Protein AF-0000000074629773 (afdb_homodimer)

Structure (mmCIF, N/CA/C/O backbone):
data_AF-0000000074629773-model_v1
#
loop_
_entity.id
_entity.type
_entity.pdbx_description
1 polymer 'Superoxide dismutase'
#
loop_
_atom_site.group_PDB
_atom_site.id
_atom_site.type_symbol
_atom_site.label_atom_id
_atom_site.label_alt_id
_atom_site.label_comp_id
_atom_site.label_asym_id
_atom_site.label_entity_id
_atom_site.label_seq_id
_atom_site.pdbx_PDB_ins_code
_atom_site.Cartn_x
_atom_site.Cartn_y
_atom_site.Cartn_z
_atom_site.occupancy
_atom_site.B_iso_or_equiv
_atom_site.auth_seq_id
_atom_site.auth_comp_id
_atom_site.auth_asym_id
_atom_site.auth_atom_id
_atom_site.pdbx_PDB_model_num
ATOM 1 N N . MET A 1 1 ? 47.094 24.016 -41.719 1 40.78 1 MET A N 1
ATOM 2 C CA . MET A 1 1 ? 45.781 23.422 -41.781 1 40.78 1 MET A CA 1
ATOM 3 C C . MET A 1 1 ? 45.219 23.266 -40.375 1 40.78 1 MET A C 1
ATOM 5 O O . MET A 1 1 ? 45.75 22.516 -39.531 1 40.78 1 MET A O 1
ATOM 9 N N . LEU A 1 2 ? 44.469 24.25 -39.719 1 43.5 2 LEU A N 1
ATOM 10 C CA . LEU A 1 2 ? 43.812 24.391 -38.406 1 43.5 2 LEU A CA 1
ATOM 11 C C . LEU A 1 2 ? 42.656 23.391 -38.281 1 43.5 2 LEU A C 1
ATOM 13 O O . LEU A 1 2 ? 41.688 23.469 -39 1 43.5 2 LEU A O 1
ATOM 17 N N . LYS A 1 3 ? 42.906 22.109 -37.75 1 41.78 3 LYS A N 1
ATOM 18 C CA . LYS A 1 3 ? 41.844 21.188 -37.438 1 41.78 3 LYS A CA 1
ATOM 19 C C . LYS A 1 3 ? 40.875 21.781 -36.406 1 41.78 3 LYS A C 1
ATOM 21 O O . LYS A 1 3 ? 41.281 22.141 -35.312 1 41.78 3 LYS A O 1
ATOM 26 N N . ILE A 1 4 ? 39.688 22.375 -36.812 1 48.59 4 ILE A N 1
ATOM 27 C CA . ILE A 1 4 ? 38.594 22.766 -35.906 1 48.59 4 ILE A CA 1
ATOM 28 C C . ILE A 1 4 ? 38.062 21.531 -35.188 1 48.59 4 ILE A C 1
ATOM 30 O O . ILE A 1 4 ? 37.594 20.594 -35.812 1 48.59 4 ILE A O 1
ATOM 34 N N . LEU A 1 5 ? 38.469 21.297 -33.938 1 52.28 5 LEU A N 1
ATOM 35 C CA . LEU A 1 5 ? 37.844 20.312 -33.062 1 52.28 5 LEU A CA 1
ATOM 36 C C . LEU A 1 5 ? 36.406 20.703 -32.75 1 52.28 5 LEU A C 1
ATOM 38 O O . LEU A 1 5 ? 36.188 21.734 -32.094 1 52.28 5 LEU A O 1
ATOM 42 N N . ALA A 1 6 ? 35.406 20.25 -33.5 1 52.47 6 ALA A N 1
ATOM 43 C CA . ALA A 1 6 ? 34 20.391 -33.156 1 52.47 6 ALA A CA 1
ATOM 44 C C . ALA A 1 6 ? 33.688 19.641 -31.844 1 52.47 6 ALA A C 1
ATOM 46 O O . ALA A 1 6 ? 33.844 18.422 -31.766 1 52.47 6 ALA A O 1
ATOM 47 N N . PHE A 1 7 ? 33.719 20.344 -30.672 1 52 7 PHE A N 1
ATOM 48 C CA . PHE A 1 7 ? 33.188 19.797 -29.438 1 52 7 PHE A CA 1
ATOM 49 C C . PHE A 1 7 ? 31.672 19.625 -29.531 1 52 7 PHE A C 1
ATOM 51 O O . PHE A 1 7 ? 30.938 20.609 -29.719 1 52 7 PHE A O 1
ATOM 58 N N . LEU A 1 8 ? 31.125 18.5 -29.984 1 52.88 8 LEU A N 1
ATOM 59 C CA . LEU A 1 8 ? 29.703 18.203 -29.859 1 52.88 8 LEU A CA 1
ATOM 60 C C . LEU A 1 8 ? 29.281 18.203 -28.391 1 52.88 8 LEU A C 1
ATOM 62 O O . LEU A 1 8 ? 29.75 17.375 -27.609 1 52.88 8 LEU A O 1
ATOM 66 N N . LEU A 1 9 ? 28.859 19.281 -27.812 1 52.81 9 LEU A N 1
ATOM 67 C CA . LEU A 1 9 ? 28.141 19.297 -26.562 1 52.81 9 LEU A CA 1
ATOM 68 C C . LEU A 1 9 ? 26.906 18.391 -26.625 1 52.81 9 LEU A C 1
ATOM 70 O O . LEU A 1 9 ? 25.938 18.719 -27.328 1 52.81 9 LEU A O 1
ATOM 74 N N . GLY A 1 10 ? 27.078 17.156 -26.578 1 46.88 10 GLY A N 1
ATOM 75 C CA . GLY A 1 10 ? 25.859 16.391 -26.438 1 46.88 10 GLY A CA 1
ATOM 76 C C . GLY A 1 10 ? 24.969 16.875 -25.297 1 46.88 10 GLY A C 1
ATOM 77 O O . GLY A 1 10 ? 25.391 16.906 -24.141 1 46.88 10 GLY A O 1
ATOM 78 N N . ALA A 1 11 ? 23.953 17.703 -25.516 1 51.53 11 ALA A N 1
ATOM 79 C CA . ALA A 1 11 ? 22.891 17.969 -24.547 1 51.53 11 ALA A CA 1
ATOM 80 C C . ALA A 1 11 ? 22.422 16.688 -23.891 1 51.53 11 ALA A C 1
ATOM 82 O O . ALA A 1 11 ? 21.969 15.758 -24.578 1 51.53 11 ALA A O 1
ATOM 83 N N . THR A 1 12 ? 23 16.266 -22.859 1 51.53 12 THR A N 1
ATOM 84 C CA . THR A 1 12 ? 22.375 15.203 -22.078 1 51.53 12 THR A CA 1
ATOM 85 C C . THR A 1 12 ? 20.891 15.508 -21.844 1 51.53 12 THR A C 1
ATOM 87 O O . THR A 1 12 ? 20.562 16.438 -21.125 1 51.53 12 THR A O 1
ATOM 90 N N . PHE A 1 13 ? 20.094 15.398 -22.859 1 52.56 13 PHE A N 1
ATOM 91 C CA . PHE A 1 13 ? 18.656 15.461 -22.594 1 52.56 13 PHE A CA 1
ATOM 92 C C . PHE A 1 13 ? 18.312 14.625 -21.359 1 52.56 13 PHE A C 1
ATOM 94 O O . PHE A 1 13 ? 18.594 13.43 -21.328 1 52.56 13 PHE A O 1
ATOM 101 N N . CYS A 1 14 ? 18.406 15.188 -20.188 1 56.03 14 CYS A N 1
ATOM 102 C CA . CYS A 1 14 ? 17.953 14.508 -18.969 1 56.03 14 CYS A CA 1
ATOM 103 C C . CYS A 1 14 ? 16.516 14.023 -19.125 1 56.03 14 CYS A C 1
ATOM 105 O O . CYS A 1 14 ? 15.578 14.828 -19.156 1 56.03 14 CYS A O 1
ATOM 107 N N . VAL A 1 15 ? 16.203 12.93 -19.875 1 67.5 15 VAL A N 1
ATOM 108 C CA . VAL A 1 15 ? 14.891 12.328 -20.031 1 67.5 15 VAL A CA 1
ATOM 109 C C . VAL A 1 15 ? 14.273 12.062 -18.656 1 67.5 15 VAL A C 1
ATOM 111 O O . VAL A 1 15 ? 14.867 11.359 -17.828 1 67.5 15 VAL A O 1
ATOM 114 N N . CYS A 1 16 ? 13.414 12.953 -18.234 1 82.69 16 CYS A N 1
ATOM 115 C CA . CYS A 1 16 ? 12.672 12.797 -17 1 82.69 16 CYS A CA 1
ATOM 116 C C . CYS A 1 16 ? 11.688 11.641 -17.094 1 82.69 16 CYS A C 1
ATOM 118 O O . CYS A 1 16 ? 11.078 11.422 -18.141 1 82.69 16 CYS A O 1
ATOM 120 N N . GLU A 1 17 ? 11.648 10.703 -16.094 1 88.5 17 GLU A N 1
ATOM 121 C CA . GLU A 1 17 ? 10.695 9.602 -16.031 1 88.5 17 GLU A CA 1
ATOM 122 C C . GLU A 1 17 ? 9.445 9.992 -15.234 1 88.5 17 GLU A C 1
ATOM 124 O O . GLU A 1 17 ? 9.539 10.406 -14.078 1 88.5 17 GLU A O 1
ATOM 129 N N . GLU A 1 18 ? 8.281 9.992 -15.93 1 96.88 18 GLU A N 1
ATOM 130 C CA . GLU A 1 18 ? 7.004 10.266 -15.289 1 96.88 18 GLU A CA 1
ATOM 131 C C . GLU A 1 18 ? 6.543 9.086 -14.438 1 96.88 18 GLU A C 1
ATOM 133 O O . GLU A 1 18 ? 6.777 7.93 -14.797 1 96.88 18 GLU A O 1
ATOM 138 N N . MET A 1 19 ? 5.906 9.438 -13.305 1 98 19 MET A N 1
ATOM 139 C CA . MET A 1 19 ? 5.309 8.391 -12.477 1 98 19 MET A CA 1
ATOM 140 C C . MET A 1 19 ? 3.869 8.742 -12.117 1 98 19 MET A C 1
ATOM 142 O O . MET A 1 19 ? 3.531 9.922 -11.961 1 98 19 MET A O 1
ATOM 146 N N . ARG A 1 20 ? 3.039 7.699 -12.094 1 98.75 20 ARG A N 1
ATOM 147 C CA . ARG A 1 20 ? 1.661 7.781 -11.625 1 98.75 20 ARG A CA 1
ATOM 148 C C . ARG A 1 20 ? 1.388 6.73 -10.555 1 98.75 20 ARG A C 1
ATOM 150 O O . ARG A 1 20 ? 1.948 5.633 -10.594 1 98.75 20 ARG A O 1
ATOM 157 N N . ALA A 1 21 ? 0.573 7.09 -9.57 1 98.88 21 ALA A N 1
ATOM 158 C CA . ALA A 1 21 ? 0.12 6.184 -8.516 1 98.88 21 ALA A CA 1
ATOM 159 C C . ALA A 1 21 ? -1.356 6.402 -8.203 1 98.88 21 ALA A C 1
ATOM 161 O O . ALA A 1 21 ? -1.923 7.441 -8.547 1 98.88 21 ALA A O 1
ATOM 162 N N . THR A 1 22 ? -1.948 5.391 -7.703 1 98.88 22 THR A N 1
ATOM 163 C CA . THR A 1 22 ? -3.34 5.477 -7.277 1 98.88 22 THR A CA 1
ATOM 164 C C . THR A 1 22 ? -3.52 4.863 -5.891 1 98.88 22 THR A C 1
ATOM 166 O O . THR A 1 22 ? -2.668 4.102 -5.43 1 98.88 22 THR A O 1
ATOM 169 N N . CYS A 1 23 ? -4.551 5.184 -5.266 1 98.75 23 CYS A N 1
ATOM 170 C CA . CYS A 1 23 ? -4.973 4.68 -3.965 1 98.75 23 CYS A CA 1
ATOM 171 C C . CYS A 1 23 ? -6.492 4.59 -3.881 1 98.75 23 CYS A C 1
ATOM 173 O O . CYS A 1 23 ? -7.188 5.598 -4.02 1 98.75 23 CYS A O 1
ATOM 175 N N . VAL A 1 24 ? -7.004 3.41 -3.705 1 97.88 24 VAL A N 1
ATOM 176 C CA . VAL A 1 24 ? -8.445 3.211 -3.594 1 97.88 24 VAL A CA 1
ATOM 177 C C . VAL A 1 24 ? -8.852 3.18 -2.123 1 97.88 24 VAL A C 1
ATOM 179 O O . VAL A 1 24 ? -8.492 2.252 -1.393 1 97.88 24 VAL A O 1
ATOM 182 N N . MET A 1 25 ? -9.68 4.078 -1.733 1 96.56 25 MET A N 1
ATOM 183 C CA . MET A 1 25 ? -9.977 4.348 -0.329 1 96.56 25 MET A CA 1
ATOM 184 C C . MET A 1 25 ? -10.992 3.348 0.214 1 96.56 25 MET A C 1
ATOM 186 O O . MET A 1 25 ? -12.031 3.105 -0.41 1 96.56 25 MET A O 1
ATOM 190 N N . ASP A 1 26 ? -10.617 2.797 1.383 1 90 26 ASP A N 1
ATOM 191 C CA . ASP A 1 26 ? -11.539 2.004 2.189 1 90 26 ASP A CA 1
ATOM 192 C C . ASP A 1 26 ? -11.961 2.762 3.447 1 90 26 ASP A C 1
ATOM 194 O O . ASP A 1 26 ? -11.164 3.5 4.031 1 90 26 ASP A O 1
ATOM 198 N N . PRO A 1 27 ? -13.219 2.479 3.844 1 93.06 27 PRO A N 1
ATOM 199 C CA . PRO A 1 27 ? -13.641 3.102 5.098 1 93.06 27 PRO A CA 1
ATOM 200 C C . PRO A 1 27 ? -12.938 2.516 6.316 1 93.06 27 PRO A C 1
ATOM 202 O O . PRO A 1 27 ? -12.586 1.332 6.324 1 93.06 27 PRO A O 1
ATOM 205 N N . SER A 1 28 ? -12.672 3.373 7.215 1 87.12 28 SER A N 1
ATOM 206 C CA . SER A 1 28 ? -12.18 2.889 8.5 1 87.12 28 SER A CA 1
ATOM 207 C C . SER A 1 28 ? -13.305 2.229 9.305 1 87.12 28 SER A C 1
ATOM 209 O O . SER A 1 28 ? -14.477 2.535 9.102 1 87.12 28 SER A O 1
ATOM 211 N N . THR A 1 29 ? -12.883 1.147 9.914 1 66.56 29 THR A N 1
ATOM 212 C CA . THR A 1 29 ? -13.891 0.485 10.742 1 66.56 29 THR A CA 1
ATOM 213 C C . THR A 1 29 ? -14.164 1.29 12.008 1 66.56 29 THR A C 1
ATOM 215 O O . THR A 1 29 ? -15.055 0.945 12.789 1 66.56 29 THR A O 1
ATOM 218 N N . VAL A 1 30 ? -13.211 2.258 12.18 1 52.66 30 VAL A N 1
ATOM 219 C CA . VAL A 1 30 ? -13.422 2.998 13.414 1 52.66 30 VAL A CA 1
ATOM 220 C C . VAL A 1 30 ? -14.57 3.988 13.242 1 52.66 30 VAL A C 1
ATOM 222 O O . VAL A 1 30 ? -14.578 4.77 12.289 1 52.66 30 VAL A O 1
ATOM 225 N N . GLY A 1 31 ? -15.703 3.65 14.023 1 47.12 31 GLY A N 1
ATOM 226 C CA . GLY A 1 31 ? -16.922 4.434 14.148 1 47.12 31 GLY A CA 1
ATOM 227 C C . GLY A 1 31 ? -18.062 3.902 13.297 1 47.12 31 GLY A C 1
ATOM 228 O O . GLY A 1 31 ? -17.828 3.361 12.211 1 47.12 31 GLY A O 1
ATOM 229 N N . ALA A 1 32 ? -19.094 3.557 13.773 1 48.41 32 ALA A N 1
ATOM 230 C CA . ALA A 1 32 ? -20.375 3.156 13.227 1 48.41 32 ALA A CA 1
ATOM 231 C C . ALA A 1 32 ? -20.734 3.986 11.992 1 48.41 32 ALA A C 1
ATOM 233 O O . ALA A 1 32 ? -20.734 5.219 12.047 1 48.41 32 ALA A O 1
ATOM 234 N N . GLY A 1 33 ? -20.547 3.303 10.852 1 57.91 33 GLY A N 1
ATOM 235 C CA . GLY A 1 33 ? -21.219 4.012 9.781 1 57.91 33 GLY A CA 1
ATOM 236 C C . GLY A 1 33 ? -20.266 4.586 8.75 1 57.91 33 GLY A C 1
ATOM 237 O O . GLY A 1 33 ? -20.688 5.332 7.859 1 57.91 33 GLY A O 1
ATOM 238 N N . ALA A 1 34 ? -19 4.289 8.891 1 64 34 ALA A N 1
ATOM 239 C CA . ALA A 1 34 ? -18.156 4.938 7.891 1 64 34 ALA A CA 1
ATOM 240 C C . ALA A 1 34 ? -18.344 4.301 6.52 1 64 34 ALA A C 1
ATOM 242 O O . ALA A 1 34 ? -18.297 3.076 6.383 1 64 34 ALA A O 1
ATOM 243 N N . THR A 1 35 ? -18.641 5.051 5.652 1 88.5 35 THR A N 1
ATOM 244 C CA . THR A 1 35 ? -18.969 4.629 4.297 1 88.5 35 THR A CA 1
ATOM 245 C C . THR A 1 35 ? -18.047 5.289 3.283 1 88.5 35 THR A C 1
ATOM 247 O O . THR A 1 35 ? -18.344 5.324 2.088 1 88.5 35 THR A O 1
ATOM 250 N N . VAL A 1 36 ? -16.906 5.762 3.826 1 95 36 VAL A N 1
ATOM 251 C CA . VAL A 1 36 ? -16.016 6.527 2.961 1 95 36 VAL A CA 1
ATOM 252 C C . VAL A 1 36 ? -15.469 5.625 1.858 1 95 36 VAL A C 1
ATOM 254 O O . VAL A 1 36 ? -15 4.52 2.131 1 95 36 VAL A O 1
ATOM 257 N N . LYS A 1 37 ? -15.539 6.082 0.624 1 95.62 37 LYS A N 1
ATOM 258 C CA . LYS A 1 37 ? -14.977 5.402 -0.539 1 95.62 37 LYS A CA 1
ATOM 259 C C . LYS A 1 37 ? -14.516 6.406 -1.595 1 95.62 37 LYS A C 1
ATOM 261 O O . LYS A 1 37 ? -14.93 7.57 -1.572 1 95.62 37 LYS A O 1
ATOM 266 N N . GLY A 1 38 ? -13.656 5.98 -2.441 1 97.44 38 GLY A N 1
ATOM 267 C CA . GLY A 1 38 ? -13.172 6.852 -3.502 1 97.44 38 GLY A CA 1
ATOM 268 C C . GLY A 1 38 ? -11.75 6.535 -3.93 1 97.44 38 GLY A C 1
ATOM 269 O O . GLY A 1 38 ? -11.234 5.449 -3.648 1 97.44 38 GLY A O 1
ATOM 270 N N . VAL A 1 39 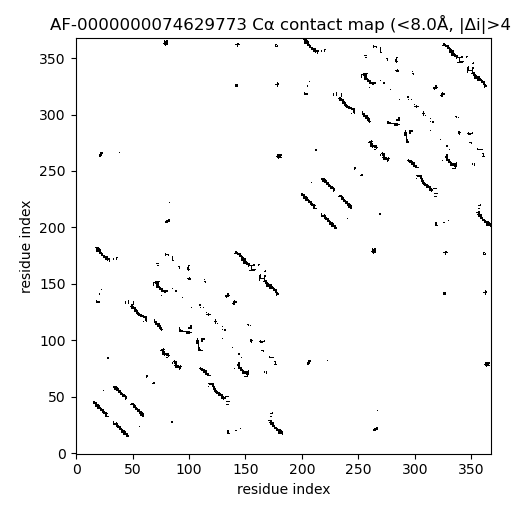? -11.188 7.461 -4.754 1 98.69 39 VAL A N 1
ATOM 271 C CA . VAL A 1 39 ? -9.875 7.23 -5.34 1 98.69 39 VAL A CA 1
ATOM 272 C C . VAL A 1 39 ? -9.008 8.484 -5.18 1 98.69 39 VAL A C 1
ATOM 274 O O . VAL A 1 39 ? -9.492 9.602 -5.359 1 98.69 39 VAL A O 1
ATOM 277 N N . VAL A 1 40 ? -7.805 8.281 -4.777 1 98.94 40 VAL A N 1
ATOM 278 C CA . VAL A 1 40 ? -6.77 9.312 -4.852 1 98.94 40 VAL A CA 1
ATOM 279 C C . VAL A 1 40 ? -5.789 8.969 -5.973 1 98.94 40 VAL A C 1
ATOM 281 O O . VAL A 1 40 ? -5.34 7.828 -6.086 1 98.94 40 VAL A O 1
ATOM 284 N N . THR A 1 41 ? -5.457 9.953 -6.82 1 98.81 41 THR A N 1
ATOM 285 C CA . THR A 1 41 ? -4.465 9.758 -7.871 1 98.81 41 THR A CA 1
ATOM 286 C C . THR A 1 41 ? -3.289 10.711 -7.688 1 98.81 41 THR A C 1
ATOM 288 O O . THR A 1 41 ? -3.473 11.867 -7.293 1 98.81 41 THR A O 1
ATOM 291 N N . PHE A 1 42 ? -2.152 10.242 -7.996 1 98.88 42 PHE A N 1
ATOM 292 C CA . PHE A 1 42 ? -0.902 10.992 -7.926 1 98.88 42 PHE A CA 1
ATOM 293 C C . PHE A 1 42 ? -0.195 10.992 -9.273 1 98.88 42 PHE A C 1
ATOM 295 O O . PHE A 1 42 ? -0.169 9.969 -9.969 1 98.88 42 PHE A O 1
ATOM 302 N N . TYR A 1 43 ? 0.312 12.117 -9.602 1 98.81 43 TYR A N 1
ATOM 303 C CA . TYR A 1 43 ? 1.1 12.242 -10.828 1 98.81 43 TYR A CA 1
ATOM 304 C C . TYR A 1 43 ? 2.303 13.148 -10.609 1 98.81 43 TYR A C 1
ATOM 306 O O . TYR A 1 43 ? 2.172 14.234 -10.039 1 98.81 43 TYR A O 1
ATOM 314 N N . GLN A 1 44 ? 3.418 12.688 -11 1 98.38 44 GLN A N 1
ATOM 315 C CA . GLN A 1 44 ? 4.648 13.469 -10.953 1 98.38 44 GLN A CA 1
ATOM 316 C C . GLN A 1 44 ? 5.449 13.32 -12.242 1 98.38 44 GLN A C 1
ATOM 318 O O . GLN A 1 44 ? 5.875 12.211 -12.594 1 98.38 44 GLN A O 1
ATOM 323 N N . ARG A 1 45 ? 5.637 14.438 -12.914 1 96.75 45 ARG A N 1
ATOM 324 C CA . ARG A 1 45 ? 6.258 14.414 -14.234 1 96.75 45 ARG A CA 1
ATOM 325 C C . ARG A 1 45 ? 7.742 14.062 -14.133 1 96.75 45 ARG A C 1
ATOM 327 O O . ARG A 1 45 ? 8.258 13.281 -14.938 1 96.75 45 ARG A O 1
ATOM 334 N N . CYS A 1 46 ? 8.461 14.758 -13.281 1 96.06 46 CYS A N 1
ATOM 335 C CA . CYS A 1 46 ? 9.875 14.523 -13.008 1 96.06 46 CYS A CA 1
ATOM 336 C C . CYS A 1 46 ? 10.164 14.594 -11.508 1 96.06 46 CYS A C 1
ATOM 338 O O . CYS A 1 46 ? 9.359 15.141 -10.75 1 96.06 46 CYS A O 1
ATOM 340 N N . VAL A 1 47 ? 11.297 14.023 -11.141 1 94.25 47 VAL A N 1
ATOM 341 C CA . VAL A 1 47 ? 11.664 13.922 -9.727 1 94.25 47 VAL A CA 1
ATOM 342 C C . VAL A 1 47 ? 11.641 15.305 -9.086 1 94.25 47 VAL A C 1
ATOM 344 O O . VAL A 1 47 ? 11.305 15.438 -7.902 1 94.25 47 VAL A O 1
ATOM 347 N N . ASP A 1 48 ? 11.898 16.375 -9.812 1 94.69 48 ASP A N 1
ATOM 348 C CA . ASP A 1 48 ? 12.023 17.719 -9.242 1 94.69 48 ASP A CA 1
ATOM 349 C C . ASP A 1 48 ? 10.742 18.516 -9.453 1 94.69 48 ASP A C 1
ATOM 351 O O . ASP A 1 48 ? 10.672 19.688 -9.062 1 94.69 48 ASP A O 1
ATOM 355 N N . ASP A 1 49 ? 9.766 17.906 -10.047 1 97.31 49 ASP A N 1
ATOM 356 C CA . ASP A 1 49 ? 8.5 18.594 -10.258 1 97.31 49 ASP A CA 1
ATOM 357 C C . ASP A 1 49 ? 7.555 18.406 -9.07 1 97.31 49 ASP A C 1
ATOM 359 O O . ASP A 1 49 ? 7.664 17.422 -8.344 1 97.31 49 ASP A O 1
ATOM 363 N N . ASP A 1 50 ? 6.648 19.359 -8.922 1 98 50 ASP A N 1
ATOM 364 C CA . ASP A 1 50 ? 5.59 19.188 -7.938 1 98 50 ASP A CA 1
ATOM 365 C C . ASP A 1 50 ? 4.73 17.969 -8.266 1 98 50 ASP A C 1
ATOM 367 O O . ASP A 1 50 ? 4.477 17.672 -9.438 1 98 50 ASP A O 1
ATOM 371 N N . MET A 1 51 ? 4.312 17.312 -7.281 1 98.31 51 MET A N 1
ATOM 372 C CA . MET A 1 51 ? 3.357 16.234 -7.473 1 98.31 51 MET A CA 1
ATOM 373 C C . MET A 1 51 ? 1.933 16.766 -7.562 1 98.31 51 MET A C 1
ATOM 375 O O . MET A 1 51 ? 1.537 17.625 -6.766 1 98.31 51 MET A O 1
ATOM 379 N N . VAL A 1 52 ? 1.191 16.281 -8.547 1 98.81 52 VAL A N 1
ATOM 380 C CA . VAL A 1 52 ? -0.228 16.594 -8.664 1 98.81 52 VAL A CA 1
ATOM 381 C C . VAL A 1 52 ? -1.058 15.5 -7.996 1 98.81 52 VAL A C 1
ATOM 383 O O . VAL A 1 52 ? -0.881 14.312 -8.281 1 98.81 52 VAL A O 1
ATOM 386 N N . ILE A 1 53 ? -1.938 15.914 -7.059 1 98.94 53 ILE A N 1
ATOM 387 C CA . ILE A 1 53 ? -2.775 14.984 -6.309 1 98.94 53 ILE A CA 1
ATOM 388 C C . ILE A 1 53 ? -4.25 15.297 -6.559 1 98.94 53 ILE A C 1
ATOM 390 O O . ILE A 1 53 ? -4.676 16.438 -6.426 1 98.94 53 ILE A O 1
ATOM 394 N N . THR A 1 54 ? -4.996 14.328 -7.02 1 98.94 54 THR A N 1
ATOM 395 C CA . THR A 1 54 ? -6.445 14.438 -7.176 1 98.94 54 THR A CA 1
ATOM 396 C C . THR A 1 54 ? -7.164 13.508 -6.203 1 98.94 54 THR A C 1
ATOM 398 O O . THR A 1 54 ? -6.883 12.305 -6.156 1 98.94 54 THR A O 1
ATOM 401 N N . VAL A 1 55 ? -8.078 14.102 -5.426 1 98.94 55 VAL A N 1
ATOM 402 C CA . VAL A 1 55 ? -8.836 13.352 -4.434 1 98.94 55 VAL A CA 1
ATOM 403 C C . VAL A 1 55 ? -10.32 13.375 -4.793 1 98.94 55 VAL A C 1
ATOM 405 O O . VAL A 1 55 ? -10.922 14.445 -4.898 1 98.94 55 VAL A O 1
ATOM 408 N N . LYS A 1 56 ? -10.859 12.234 -5.059 1 98.75 56 LYS A N 1
ATOM 409 C CA . LYS A 1 56 ? -12.297 12.039 -5.242 1 98.75 56 LYS A CA 1
ATOM 410 C C . LYS A 1 56 ? -12.836 11.008 -4.254 1 98.75 56 LYS A C 1
ATOM 412 O O . LYS A 1 56 ? -12.633 9.805 -4.422 1 98.75 56 LYS A O 1
ATOM 417 N N . VAL A 1 57 ? -13.562 11.469 -3.23 1 97.56 57 VAL A N 1
ATOM 418 C CA . VAL A 1 57 ? -14.086 10.578 -2.199 1 97.56 57 VAL A CA 1
ATOM 419 C C . VAL A 1 57 ? -15.539 10.961 -1.882 1 97.56 57 VAL A C 1
ATOM 421 O O . VAL A 1 57 ? -15.961 12.086 -2.129 1 97.56 57 VAL A O 1
ATOM 424 N N . GLU A 1 58 ? -16.312 10.031 -1.484 1 96.94 58 GLU A N 1
ATOM 425 C CA . GLU A 1 58 ? -17.688 10.195 -1.009 1 96.94 58 GLU A CA 1
ATOM 426 C C . GLU A 1 58 ? -17.922 9.383 0.258 1 96.94 58 GLU A C 1
ATOM 428 O O . GLU A 1 58 ? -17.031 8.68 0.733 1 96.94 58 GLU A O 1
ATOM 433 N N . GLY A 1 59 ? -19.109 9.625 0.903 1 95.5 59 GLY A N 1
ATOM 434 C CA . GLY A 1 59 ? -19.516 8.812 2.037 1 95.5 59 GLY A CA 1
ATOM 435 C C . GLY A 1 59 ? -19.188 9.445 3.375 1 95.5 59 GLY A C 1
ATOM 436 O O . GLY A 1 59 ? -19.422 8.844 4.426 1 95.5 59 GLY A O 1
ATOM 437 N N . LEU A 1 60 ? -18.688 10.633 3.371 1 95.19 60 LEU A N 1
ATOM 438 C CA . LEU A 1 60 ? -18.562 11.383 4.621 1 95.19 60 LEU A CA 1
ATOM 439 C C . LEU A 1 60 ? -19.938 11.805 5.129 1 95.19 60 LEU A C 1
ATOM 441 O O . LEU A 1 60 ? -20.891 11.922 4.348 1 95.19 60 LEU A O 1
ATOM 445 N N . GLU A 1 61 ? -19.969 12.023 6.418 1 93.38 61 GLU A N 1
ATOM 446 C CA . GLU A 1 61 ? -21.203 12.57 6.961 1 93.38 61 GLU A CA 1
ATOM 447 C C . GLU A 1 61 ? -21.562 13.898 6.305 1 93.38 61 GLU A C 1
ATOM 449 O O . GLU A 1 61 ? -20.688 14.727 6.055 1 93.38 61 GLU A O 1
ATOM 454 N N . PRO A 1 62 ? -22.891 14.008 6.062 1 95.19 62 PRO A N 1
ATOM 455 C CA . PRO A 1 62 ? -23.281 15.305 5.504 1 95.19 62 PRO A CA 1
ATOM 456 C C . PRO A 1 62 ? -22.812 16.484 6.359 1 95.19 62 PRO A C 1
ATOM 458 O O . PRO A 1 62 ? -22.688 16.344 7.582 1 95.19 62 PRO A O 1
ATOM 461 N N . LEU A 1 63 ? -22.656 17.594 5.641 1 96.75 63 LEU A N 1
ATOM 462 C CA . LEU A 1 63 ? -22.172 18.797 6.332 1 96.75 63 LEU A CA 1
ATOM 463 C C . LEU A 1 63 ? -23.156 19.203 7.426 1 96.75 63 LEU A C 1
ATOM 465 O O . LEU A 1 63 ? -24.359 19.312 7.18 1 96.75 63 LEU A O 1
ATOM 469 N N . ALA A 1 64 ? -22.594 19.375 8.547 1 96.88 64 ALA A N 1
ATOM 470 C CA . ALA A 1 64 ? -23.406 19.844 9.664 1 96.88 64 ALA A CA 1
ATOM 471 C C . ALA A 1 64 ? -23.844 21.297 9.469 1 96.88 64 ALA A C 1
ATOM 473 O O . ALA A 1 64 ? -23.172 22.062 8.773 1 96.88 64 ALA A O 1
ATOM 474 N N . ALA A 1 65 ? -24.906 21.625 10.227 1 97.12 65 ALA A N 1
ATOM 475 C CA . ALA A 1 65 ? -25.469 22.969 10.094 1 97.12 65 ALA A CA 1
ATOM 476 C C . ALA A 1 65 ? -24.469 24.031 10.5 1 97.12 65 ALA A C 1
ATOM 478 O O . ALA A 1 65 ? -24.422 25.125 9.906 1 97.12 65 ALA A O 1
ATOM 479 N N . ASP A 1 66 ? -23.641 23.75 11.438 1 97 66 ASP A N 1
ATOM 480 C CA . ASP A 1 66 ? -22.672 24.734 11.938 1 97 66 ASP A CA 1
ATOM 481 C C . ASP A 1 66 ? -21.359 24.641 11.18 1 97 66 ASP A C 1
ATOM 483 O O . ASP A 1 66 ? -20.422 25.391 11.469 1 97 66 ASP A O 1
ATOM 487 N N . GLY A 1 67 ? -21.219 23.75 10.273 1 96.5 67 GLY A N 1
ATOM 488 C CA . GLY A 1 67 ? -20.047 23.578 9.438 1 96.5 67 GLY A CA 1
ATOM 489 C C . GLY A 1 67 ? -18.875 22.969 10.18 1 96.5 67 GLY A C 1
ATOM 490 O O . GLY A 1 67 ? -17.734 23 9.688 1 96.5 67 GLY A O 1
ATOM 491 N N . SER A 1 68 ? -19.141 22.359 11.352 1 96.12 68 SER A N 1
ATOM 492 C CA . SER A 1 68 ? -18.078 21.922 12.227 1 96.12 68 SER A CA 1
ATOM 493 C C . SER A 1 68 ? -17.312 20.734 11.625 1 96.12 68 SER A C 1
ATOM 495 O O . SER A 1 68 ? -16.172 20.469 12 1 96.12 68 SER A O 1
ATOM 497 N N . ASN A 1 69 ? -17.953 20.031 10.688 1 96.56 69 ASN A N 1
ATOM 498 C CA . ASN A 1 69 ? -17.297 18.859 10.094 1 96.56 69 ASN A CA 1
ATOM 499 C C . ASN A 1 69 ? -16.922 19.109 8.641 1 96.56 69 ASN A C 1
ATOM 501 O O . ASN A 1 69 ? -16.859 18.172 7.844 1 96.56 69 ASN A O 1
ATOM 505 N N . LYS A 1 70 ? -16.656 20.312 8.219 1 98.25 70 LYS A N 1
ATOM 506 C CA . LYS A 1 70 ? -16.391 20.672 6.828 1 98.25 70 LYS A CA 1
ATOM 507 C C . LYS A 1 70 ? -14.992 20.25 6.402 1 98.25 70 LYS A C 1
ATOM 509 O O . LYS A 1 70 ? -14.789 19.844 5.258 1 98.25 70 LYS A O 1
ATOM 514 N N . LYS A 1 71 ? -14.047 20.422 7.281 1 98.81 71 LYS A N 1
ATOM 515 C CA . LYS A 1 71 ? -12.648 20.203 6.934 1 98.81 71 LYS A CA 1
ATOM 516 C C . LYS A 1 71 ? -12.125 18.891 7.5 1 98.81 71 LYS A C 1
ATOM 518 O O . LYS A 1 71 ? -12.492 18.5 8.609 1 98.81 71 LYS A O 1
ATOM 523 N N . HIS A 1 72 ? -11.312 18.25 6.734 1 98.38 72 HIS A N 1
ATOM 524 C CA . HIS A 1 72 ? -10.711 16.969 7.117 1 98.38 72 HIS A CA 1
ATOM 525 C C . HIS A 1 72 ? -9.203 16.984 6.898 1 98.38 72 HIS A C 1
ATOM 527 O O . HIS A 1 72 ? -8.734 17.281 5.801 1 98.38 72 HIS A O 1
ATOM 533 N N . GLY A 1 73 ? -8.438 16.703 7.945 1 98.81 73 GLY A N 1
ATOM 534 C CA . GLY A 1 73 ? -7.008 16.5 7.754 1 98.81 73 GLY A CA 1
ATOM 535 C C . GLY A 1 73 ? -6.688 15.383 6.777 1 98.81 73 GLY A C 1
ATOM 536 O O . GLY A 1 73 ? -7.355 14.352 6.77 1 98.81 73 GLY A O 1
ATOM 537 N N . PHE A 1 74 ? -5.691 15.602 5.973 1 98.94 74 PHE A N 1
ATOM 538 C CA . PHE A 1 74 ? -5.281 14.672 4.93 1 98.94 74 PHE A CA 1
ATOM 539 C C . PHE A 1 74 ? -3.766 14.508 4.922 1 98.94 74 PHE A C 1
ATOM 541 O O . PHE A 1 74 ? -3.029 15.469 4.715 1 98.94 74 PHE A O 1
ATOM 548 N N . HIS A 1 75 ? -3.279 13.18 5.18 1 98.94 75 HIS A N 1
ATOM 549 C CA . HIS A 1 75 ? -1.851 12.977 5.395 1 98.94 75 HIS A CA 1
ATOM 550 C C . HIS A 1 75 ? -1.382 11.664 4.77 1 98.94 75 HIS A C 1
ATOM 552 O O . HIS A 1 75 ? -2.18 10.75 4.574 1 98.94 75 HIS A O 1
ATOM 558 N N . ILE A 1 76 ? -0.041 11.656 4.445 1 98.94 76 ILE A N 1
ATOM 559 C CA . ILE A 1 76 ? 0.635 10.383 4.195 1 98.94 76 ILE A CA 1
ATOM 560 C C . ILE A 1 76 ? 1.141 9.805 5.516 1 98.94 76 ILE A C 1
ATOM 562 O O . ILE A 1 76 ? 1.776 10.508 6.309 1 98.94 76 ILE A O 1
ATOM 566 N N . HIS A 1 77 ? 0.773 8.562 5.781 1 98.88 77 HIS A N 1
ATOM 567 C CA . HIS A 1 77 ? 1.266 7.828 6.941 1 98.88 77 HIS A CA 1
ATOM 568 C C . HIS A 1 77 ? 2.412 6.898 6.559 1 98.88 77 HIS A C 1
ATOM 570 O O . HIS A 1 77 ? 2.547 6.52 5.395 1 98.88 77 HIS A O 1
ATOM 576 N N . GLU A 1 78 ? 3.189 6.531 7.547 1 98.62 78 GLU A N 1
ATOM 577 C CA . GLU A 1 78 ? 4.484 5.898 7.309 1 98.62 78 GLU A CA 1
ATOM 578 C C . GLU A 1 78 ? 4.316 4.473 6.793 1 98.62 78 GLU A C 1
ATOM 580 O O . GLU A 1 78 ? 5.18 3.959 6.078 1 98.62 78 GLU A O 1
ATOM 585 N N . LEU A 1 79 ? 3.242 3.809 7.113 1 98.81 79 LEU A N 1
ATOM 586 C CA . LEU A 1 79 ? 3.045 2.418 6.719 1 98.81 79 LEU A CA 1
ATOM 587 C C . 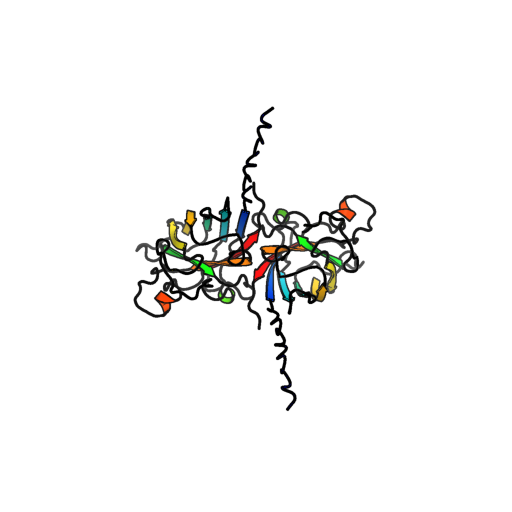LEU A 1 79 ? 1.847 2.283 5.785 1 98.81 79 LEU A C 1
ATOM 589 O O . LEU A 1 79 ? 0.904 3.074 5.859 1 98.81 79 LEU A O 1
ATOM 593 N N . GLY A 1 80 ? 1.972 1.391 4.82 1 98.75 80 GLY A N 1
ATOM 594 C CA . GLY A 1 80 ? 0.837 0.939 4.031 1 98.75 80 GLY A CA 1
ATOM 595 C C . GLY A 1 80 ? 0.227 -0.351 4.547 1 98.75 80 GLY A C 1
ATOM 596 O O . GLY A 1 80 ? -0.138 -1.229 3.762 1 98.75 80 GLY A O 1
ATOM 597 N N . ASP A 1 81 ? 0.273 -0.576 5.871 1 98.38 81 ASP A N 1
ATOM 598 C CA . ASP A 1 81 ? -0.358 -1.701 6.555 1 98.38 81 ASP A CA 1
ATOM 599 C C . ASP A 1 81 ? -1.796 -1.37 6.945 1 98.38 81 ASP A C 1
ATOM 601 O O . ASP A 1 81 ? -2.035 -0.446 7.723 1 98.38 81 ASP A O 1
ATOM 605 N N . ILE A 1 82 ? -2.74 -2.141 6.406 1 97 82 ILE A N 1
ATOM 606 C CA . ILE A 1 82 ? -4.133 -1.912 6.777 1 97 82 ILE A CA 1
ATOM 607 C C . ILE A 1 82 ? -4.758 -3.215 7.273 1 97 82 ILE A C 1
ATOM 609 O O . ILE A 1 82 ? -5.953 -3.447 7.082 1 97 82 ILE A O 1
ATOM 613 N N . THR A 1 83 ? -3.975 -4.098 7.809 1 96.44 83 THR A N 1
ATOM 614 C CA . THR A 1 83 ? -4.41 -5.426 8.227 1 96.44 83 THR A CA 1
ATOM 615 C C . THR A 1 83 ? -5.48 -5.324 9.312 1 96.44 83 THR A C 1
ATOM 617 O O . THR A 1 83 ? -6.371 -6.172 9.398 1 96.44 83 THR A O 1
ATOM 620 N N . THR A 1 84 ? -5.395 -4.383 10.156 1 94.25 84 THR A N 1
ATOM 621 C CA . THR A 1 84 ? -6.406 -4.172 11.188 1 94.25 84 THR A CA 1
ATOM 622 C C . THR A 1 84 ? -7.125 -2.842 10.984 1 94.25 84 THR A C 1
ATOM 624 O O . THR A 1 84 ? -7.617 -2.242 11.938 1 94.25 84 THR A O 1
ATOM 627 N N . GLY A 1 85 ? -7.113 -2.396 9.742 1 94 85 GLY A N 1
ATOM 628 C CA . GLY A 1 85 ? -7.758 -1.134 9.414 1 94 85 GLY A CA 1
ATOM 629 C C . GLY A 1 85 ? -6.797 0.04 9.406 1 94 85 GLY A C 1
ATOM 630 O O . GLY A 1 85 ? -5.578 -0.147 9.367 1 94 85 GLY A O 1
ATOM 631 N N . CYS A 1 86 ? -7.34 1.213 9.414 1 96.31 86 CYS A N 1
ATOM 632 C CA . CYS A 1 86 ? -6.543 2.422 9.227 1 96.31 86 CYS A CA 1
ATOM 633 C C . CYS A 1 86 ? -5.652 2.682 10.43 1 96.31 86 CYS A C 1
ATOM 635 O O . CYS A 1 86 ? -4.691 3.453 10.344 1 96.31 86 CYS A O 1
ATOM 637 N N . GLY A 1 87 ? -6.008 2.07 11.484 1 94.94 87 GLY A N 1
ATOM 638 C CA . GLY A 1 87 ? -5.164 2.211 12.664 1 94.94 87 GLY A CA 1
ATOM 639 C C . GLY A 1 87 ? -3.781 1.616 12.477 1 94.94 87 GLY A C 1
ATOM 640 O O . GLY A 1 87 ? -2.834 2.008 13.164 1 94.94 87 GLY A O 1
ATOM 641 N N . ALA A 1 88 ? -3.629 0.757 11.578 1 96.5 88 ALA A N 1
ATOM 642 C CA . ALA A 1 88 ? -2.373 0.038 11.383 1 96.5 88 ALA A CA 1
ATOM 643 C C . ALA A 1 88 ? -1.432 0.817 10.469 1 96.5 88 ALA A C 1
ATOM 645 O O . ALA A 1 88 ? -0.309 0.379 10.203 1 96.5 88 ALA A O 1
ATOM 646 N N . THR A 1 89 ? -1.768 1.967 10.023 1 98.19 89 THR A N 1
ATOM 647 C CA . THR A 1 89 ? -0.965 2.723 9.07 1 98.19 89 THR A CA 1
ATOM 648 C C . THR A 1 89 ? 0.162 3.467 9.781 1 98.19 89 THR A C 1
ATOM 650 O O . THR A 1 89 ? 0.963 4.148 9.133 1 98.19 89 THR A O 1
ATOM 653 N N . GLY A 1 90 ? 0.267 3.426 11.148 1 98.12 90 GLY A N 1
ATOM 654 C CA . GLY A 1 90 ? 1.291 4.148 11.891 1 98.12 90 GLY A CA 1
ATOM 655 C C . GLY A 1 90 ? 1.082 5.648 11.891 1 98.12 90 GLY A C 1
ATOM 656 O O . GLY A 1 90 ? -0.024 6.125 11.625 1 98.12 90 GLY A O 1
ATOM 657 N N . GLY A 1 91 ? 2.111 6.41 12.312 1 98.38 91 GLY A N 1
ATOM 658 C CA . GLY A 1 91 ? 2.049 7.863 12.328 1 98.38 91 GLY A CA 1
ATOM 659 C C . GLY A 1 91 ? 2.32 8.484 10.977 1 98.38 91 GLY A C 1
ATOM 660 O O . GLY A 1 91 ? 2.41 7.777 9.969 1 98.38 91 GLY A O 1
ATOM 661 N N . HIS A 1 92 ? 2.387 9.836 10.93 1 98.94 92 HIS A N 1
ATOM 662 C CA . HIS A 1 92 ? 2.727 10.547 9.695 1 98.94 92 HIS A CA 1
ATOM 663 C C . HIS A 1 92 ? 4.07 10.078 9.148 1 98.94 92 HIS A C 1
ATOM 665 O O . HIS A 1 92 ? 4.969 9.727 9.922 1 98.94 92 HIS A O 1
ATOM 671 N N . TYR A 1 93 ? 4.156 10.094 7.871 1 98.88 93 TYR A N 1
ATOM 672 C CA . TYR A 1 93 ? 5.449 9.867 7.242 1 98.88 93 TYR A CA 1
ATOM 673 C C . TYR A 1 93 ? 6.398 11.031 7.508 1 98.88 93 TYR A C 1
ATOM 675 O O . TYR A 1 93 ? 6.254 12.102 6.91 1 98.88 93 TYR A O 1
ATOM 683 N N . ASN A 1 94 ? 7.441 10.75 8.352 1 98.62 94 ASN A N 1
ATOM 684 C CA . ASN A 1 94 ? 8.344 11.789 8.844 1 98.62 94 ASN A CA 1
ATOM 685 C C . ASN A 1 94 ? 9.789 11.312 8.867 1 98.62 94 ASN A C 1
ATOM 687 O O . ASN A 1 94 ? 10.414 11.25 9.93 1 98.62 94 ASN A O 1
ATOM 691 N N . PRO A 1 95 ? 10.32 11.133 7.684 1 97.62 95 PRO A N 1
ATOM 692 C CA . PRO A 1 95 ? 11.695 10.617 7.637 1 97.62 95 PRO A CA 1
ATOM 693 C C . PRO A 1 95 ? 12.719 11.617 8.164 1 97.62 95 PRO A C 1
ATOM 695 O O . PRO A 1 95 ? 13.836 11.234 8.523 1 97.62 95 PRO A O 1
ATOM 698 N N . MET A 1 96 ? 12.375 12.859 8.211 1 96.94 96 MET A N 1
ATOM 699 C CA . MET A 1 96 ? 13.336 13.875 8.633 1 96.94 96 MET A CA 1
ATOM 700 C C . MET A 1 96 ? 13.18 14.18 10.117 1 96.94 96 MET A C 1
ATOM 702 O O . MET A 1 96 ? 13.961 14.953 10.68 1 96.94 96 MET A O 1
ATOM 706 N N . GLY A 1 97 ? 12.188 13.633 10.766 1 97.81 97 GLY A N 1
ATOM 707 C CA . GLY A 1 97 ? 12.016 13.805 12.203 1 97.81 97 GLY A CA 1
ATOM 708 C C . GLY A 1 97 ? 11.727 15.242 12.602 1 97.81 97 GLY A C 1
ATOM 709 O O . GLY A 1 97 ? 12.305 15.75 13.57 1 97.81 97 GLY A O 1
ATOM 710 N N . VAL A 1 98 ? 10.883 15.906 11.891 1 98.56 98 VAL A N 1
ATOM 711 C CA . VAL A 1 98 ? 10.547 17.312 12.156 1 98.56 98 VAL A CA 1
ATOM 712 C C . VAL A 1 98 ? 9.117 17.406 12.68 1 98.56 98 VAL A C 1
ATOM 714 O O . VAL A 1 98 ? 8.414 16.391 12.781 1 98.56 98 VAL A O 1
ATOM 717 N N . ASN A 1 99 ? 8.711 18.594 13.016 1 98.62 99 ASN A N 1
ATOM 718 C CA . ASN A 1 99 ? 7.34 18.828 13.453 1 98.62 99 ASN A CA 1
ATOM 719 C C . ASN A 1 99 ? 6.375 18.859 12.273 1 98.62 99 ASN A C 1
ATOM 721 O O . ASN A 1 99 ? 6.758 19.234 11.164 1 98.62 99 ASN A O 1
ATOM 725 N N . HIS A 1 100 ? 5.148 18.422 12.602 1 98.75 100 HIS A N 1
ATOM 726 C CA . HIS A 1 100 ? 4.051 18.594 11.664 1 98.75 100 HIS A CA 1
ATOM 727 C C . HIS A 1 100 ? 3.861 20.062 11.297 1 98.75 100 HIS A C 1
ATOM 729 O O . HIS A 1 100 ? 4.102 20.938 12.125 1 98.75 100 HIS A O 1
ATOM 735 N N . GLY A 1 101 ? 3.428 20.375 9.984 1 98.75 101 GLY A N 1
ATOM 736 C CA . GLY A 1 101 ? 3.229 21.734 9.555 1 98.75 101 GLY A CA 1
ATOM 737 C C . GLY A 1 101 ? 2.15 21.875 8.492 1 98.75 101 GLY A C 1
ATOM 738 O O . GLY A 1 101 ? 1.501 20.906 8.125 1 98.75 101 GLY A 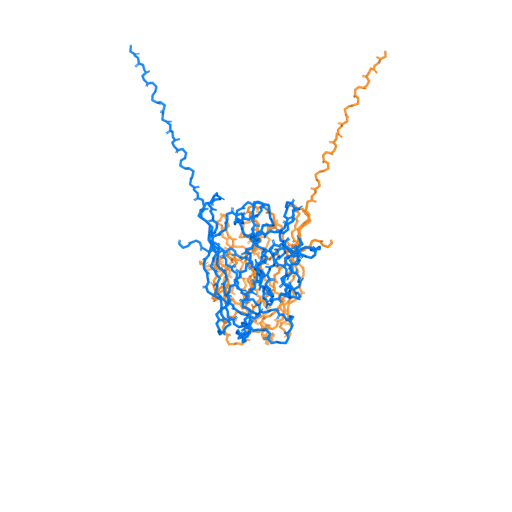O 1
ATOM 739 N N . ALA A 1 102 ? 1.97 23.078 8.078 1 98.62 102 ALA A N 1
ATOM 740 C CA . ALA A 1 102 ? 1.028 23.391 7.012 1 98.62 102 ALA A CA 1
ATOM 741 C C . ALA A 1 102 ? 1.637 23.125 5.641 1 98.62 102 ALA A C 1
ATOM 743 O O . ALA A 1 102 ? 2.859 23.016 5.504 1 98.62 102 ALA A O 1
ATOM 744 N N . PRO A 1 103 ? 0.691 22.984 4.605 1 98.31 103 PRO A N 1
ATOM 745 C CA . PRO A 1 103 ? 1.185 22.719 3.252 1 98.31 103 PRO A CA 1
ATOM 746 C C . PRO A 1 103 ? 2.217 23.75 2.787 1 98.31 103 PRO A C 1
ATOM 748 O O . PRO A 1 103 ? 3.113 23.406 2.006 1 98.31 103 PRO A O 1
ATOM 751 N N . GLU A 1 104 ? 2.156 24.953 3.285 1 97.5 104 GLU A N 1
ATOM 752 C CA . GLU A 1 104 ? 3.027 26.016 2.793 1 97.5 104 GLU A CA 1
ATOM 753 C C . GLU A 1 104 ? 4.281 26.141 3.65 1 97.5 104 GLU A C 1
ATOM 755 O O . GLU A 1 104 ? 5.191 26.906 3.316 1 97.5 104 GLU A O 1
ATOM 760 N N . ASP A 1 105 ? 4.309 25.406 4.695 1 98.06 105 ASP A N 1
ATOM 761 C CA . ASP A 1 105 ? 5.457 25.516 5.59 1 98.06 105 ASP A CA 1
ATOM 762 C C . ASP A 1 105 ? 6.684 24.828 4.984 1 98.06 105 ASP A C 1
ATOM 764 O O . ASP A 1 105 ? 6.57 23.781 4.359 1 98.06 105 ASP A O 1
ATOM 768 N N . ALA A 1 106 ? 7.816 25.406 5.262 1 96.12 106 ALA A N 1
ATOM 769 C CA . ALA A 1 106 ? 9.07 24.859 4.762 1 96.12 106 ALA A CA 1
ATOM 770 C C . ALA A 1 106 ? 9.453 23.594 5.539 1 96.12 106 ALA A C 1
ATOM 772 O O . ALA A 1 106 ? 10.086 22.688 4.988 1 96.12 106 ALA A O 1
ATOM 773 N N . ILE A 1 107 ? 9.25 23.656 6.773 1 97 107 ILE A N 1
ATOM 774 C CA . ILE A 1 107 ? 9.508 22.516 7.641 1 97 107 ILE A CA 1
ATOM 775 C C . ILE A 1 107 ? 8.203 21.812 7.969 1 97 107 ILE A C 1
ATOM 777 O O . ILE A 1 107 ? 7.328 22.375 8.633 1 97 107 ILE A O 1
ATOM 781 N N . ARG A 1 108 ? 8.078 20.562 7.586 1 98.38 108 ARG A N 1
ATOM 782 C CA . ARG A 1 108 ? 6.879 19.75 7.781 1 98.38 108 ARG A CA 1
ATOM 783 C C . ARG A 1 108 ? 7.145 18.297 7.422 1 98.38 108 ARG A C 1
ATOM 785 O O . ARG A 1 108 ? 8.18 17.969 6.836 1 98.38 108 ARG A O 1
ATOM 792 N N . HIS A 1 109 ? 6.223 17.312 7.852 1 98.56 109 HIS A N 1
ATOM 793 C CA . HIS A 1 109 ? 6.297 15.93 7.391 1 98.56 109 HIS A CA 1
ATOM 794 C C . HIS A 1 109 ? 6.105 15.844 5.879 1 98.56 109 HIS A C 1
ATOM 796 O O . HIS A 1 109 ? 5.488 16.734 5.277 1 98.56 109 HIS A O 1
ATOM 802 N N . VAL A 1 110 ? 6.582 14.695 5.344 1 97.56 110 VAL A N 1
ATOM 803 C CA . VAL A 1 110 ? 6.312 14.383 3.943 1 97.56 110 VAL A CA 1
ATOM 804 C C . VAL A 1 110 ? 4.836 14.039 3.766 1 97.56 110 VAL A C 1
ATOM 806 O O . VAL A 1 110 ? 4.344 13.07 4.355 1 97.56 110 VAL A O 1
ATOM 809 N N . GLY A 1 111 ? 4.09 14.812 3.104 1 97.94 111 GLY A N 1
ATOM 810 C CA . GLY A 1 111 ? 2.689 14.5 2.859 1 97.94 111 GLY A CA 1
ATOM 811 C C . GLY A 1 111 ? 1.751 15.164 3.85 1 97.94 111 GLY A C 1
ATOM 812 O O . GLY A 1 111 ? 0.667 14.648 4.125 1 97.94 111 GLY A O 1
ATOM 813 N N . ASP A 1 112 ? 2.207 16.156 4.551 1 98.75 112 ASP A N 1
ATOM 814 C CA . ASP A 1 112 ? 1.297 17.047 5.273 1 98.75 112 ASP A CA 1
ATOM 815 C C . ASP A 1 112 ? 0.473 17.891 4.305 1 98.75 112 ASP A C 1
ATOM 817 O O . ASP A 1 112 ? 0.78 19.062 4.082 1 98.75 112 ASP A O 1
ATOM 821 N N . PHE A 1 113 ? -0.668 17.375 3.871 1 98.88 113 PHE A N 1
ATOM 822 C CA . PHE A 1 113 ? -1.406 18 2.779 1 98.88 113 PHE A CA 1
ATOM 823 C C . PHE A 1 113 ? -2.457 18.953 3.318 1 98.88 113 PHE A C 1
ATOM 825 O O . PHE A 1 113 ? -3.223 19.547 2.551 1 98.88 113 PHE A O 1
ATOM 832 N N . GLY A 1 114 ? -2.535 19.109 4.598 1 98.81 114 GLY A N 1
ATOM 833 C CA . GLY A 1 114 ? -3.451 20.062 5.203 1 98.81 114 GLY A CA 1
ATOM 834 C C . GLY A 1 114 ? -4.879 19.547 5.273 1 98.81 114 GLY A C 1
ATOM 835 O O . GLY A 1 114 ? -5.129 18.438 5.742 1 98.81 114 GLY A O 1
ATOM 836 N N . ASN A 1 115 ? -5.852 20.344 4.852 1 98.88 115 ASN A N 1
ATOM 837 C CA . ASN A 1 115 ? -7.277 20.062 4.973 1 98.88 115 ASN A CA 1
ATOM 838 C C . ASN A 1 115 ? -7.953 20 3.607 1 98.88 115 ASN A C 1
ATOM 840 O O . ASN A 1 115 ? -7.625 20.766 2.705 1 98.88 115 ASN A O 1
ATOM 844 N N . LEU A 1 116 ? -8.812 19.094 3.516 1 98.88 116 LEU A N 1
ATOM 845 C CA . LEU A 1 116 ? -9.727 19.031 2.381 1 9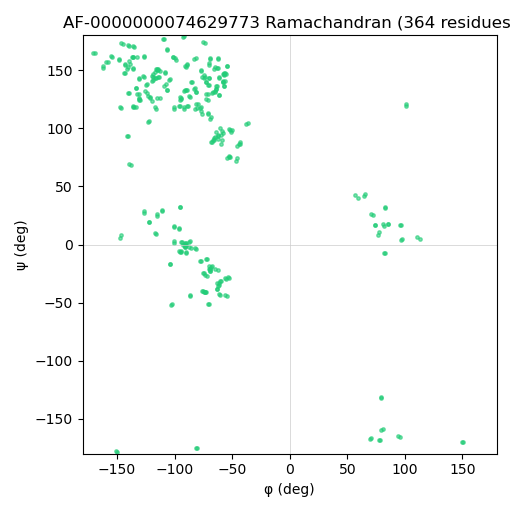8.88 116 LEU A CA 1
ATOM 846 C C . LEU A 1 116 ? -11.141 19.422 2.799 1 98.88 116 LEU A C 1
ATOM 848 O O . LEU A 1 116 ? -11.625 18.984 3.848 1 98.88 116 LEU A O 1
ATOM 852 N N . ASP A 1 117 ? -11.805 20.188 2 1 98.62 117 ASP A N 1
ATOM 853 C CA . ASP A 1 117 ? -13.188 20.578 2.25 1 98.62 117 ASP A CA 1
ATOM 854 C C . ASP A 1 117 ? -14.172 19.594 1.627 1 98.62 117 ASP A C 1
ATOM 856 O O . ASP A 1 117 ? -14.023 19.219 0.46 1 98.62 117 ASP A O 1
ATOM 860 N N . GLN A 1 118 ? -15.164 19.203 2.453 1 97.94 118 GLN A N 1
ATOM 861 C CA . GLN A 1 118 ? -16.234 18.406 1.863 1 97.94 118 GLN A CA 1
ATOM 862 C C . GLN A 1 118 ? -17.359 19.281 1.351 1 97.94 118 GLN A C 1
ATOM 864 O O . GLN A 1 118 ? -17.562 20.406 1.824 1 97.94 118 GLN A O 1
ATOM 869 N N . THR A 1 119 ? -18.078 18.797 0.338 1 98.12 119 THR A N 1
ATOM 870 C CA . THR A 1 119 ? -19.328 19.391 -0.096 1 98.12 119 THR A CA 1
ATOM 871 C C . THR A 1 119 ? -20.453 19.094 0.893 1 98.12 119 THR A C 1
ATOM 873 O O . THR A 1 119 ? -20.25 18.328 1.847 1 98.12 119 THR A O 1
ATOM 876 N N . ALA A 1 120 ? -21.594 19.672 0.699 1 97.75 120 ALA A N 1
ATOM 877 C CA . ALA A 1 120 ? -22.75 19.516 1.586 1 97.75 120 ALA A CA 1
ATOM 878 C C . ALA A 1 120 ? -23.172 18.062 1.685 1 97.75 120 ALA A C 1
ATOM 880 O O . ALA A 1 120 ? -23.625 17.609 2.738 1 97.75 120 ALA A O 1
ATOM 881 N N . ASP A 1 121 ? -22.984 17.312 0.626 1 96.88 121 ASP A N 1
ATOM 882 C CA . ASP A 1 121 ? -23.453 15.93 0.598 1 96.88 121 ASP A CA 1
ATOM 883 C C . ASP A 1 121 ? -22.328 14.961 0.982 1 96.88 121 ASP A C 1
ATOM 885 O O . ASP A 1 121 ? -22.438 13.758 0.751 1 96.88 121 ASP A O 1
ATOM 889 N N . GLY A 1 122 ? -21.25 15.461 1.537 1 96.31 122 GLY A N 1
ATOM 890 C CA . GLY A 1 122 ? -20.219 14.594 2.088 1 96.31 122 GLY A CA 1
ATOM 891 C C . GLY A 1 122 ? -19.25 14.078 1.042 1 96.31 122 GLY A C 1
ATOM 892 O O . GLY A 1 122 ? -18.781 12.938 1.127 1 96.31 122 GLY A O 1
ATOM 893 N N . ARG A 1 123 ? -19.016 14.875 0.018 1 98 123 ARG A N 1
ATOM 894 C CA . ARG A 1 123 ? -18.078 14.516 -1.035 1 98 123 ARG A CA 1
ATOM 895 C C . ARG A 1 123 ? -16.859 15.438 -1.024 1 98 123 ARG A C 1
ATOM 897 O O . ARG A 1 123 ? -16.953 16.578 -0.551 1 98 123 ARG A O 1
ATOM 904 N N . ILE A 1 124 ? -15.75 14.945 -1.422 1 98.62 124 ILE A N 1
ATOM 905 C CA . ILE A 1 124 ? -14.547 15.711 -1.715 1 98.62 124 ILE A CA 1
ATOM 906 C C . ILE A 1 124 ? -14.125 15.469 -3.162 1 98.62 124 ILE A C 1
ATOM 908 O O . ILE A 1 124 ? -14.062 14.328 -3.615 1 98.62 124 ILE A O 1
ATOM 912 N N . ASP A 1 125 ? -13.93 16.438 -3.934 1 98.81 125 ASP A N 1
ATOM 913 C CA . ASP A 1 125 ? -13.422 16.422 -5.301 1 98.81 125 ASP A CA 1
ATOM 914 C C . ASP A 1 125 ? -12.477 17.594 -5.547 1 98.81 125 ASP A C 1
ATOM 916 O O . ASP A 1 125 ? -12.922 18.688 -5.895 1 98.81 125 ASP A O 1
ATOM 920 N N . VAL A 1 126 ? -11.203 17.359 -5.355 1 98.88 126 VAL A N 1
ATOM 921 C CA . VAL A 1 126 ? -10.242 18.453 -5.434 1 98.88 126 VAL A CA 1
ATOM 922 C C . VAL A 1 126 ? -8.969 17.969 -6.125 1 98.88 126 VAL A C 1
ATOM 924 O O . VAL A 1 126 ? -8.672 16.766 -6.121 1 98.88 126 VAL A O 1
ATOM 927 N N . THR A 1 127 ? -8.258 18.844 -6.758 1 98.88 127 THR A N 1
ATOM 928 C CA . THR A 1 127 ? -6.902 18.656 -7.273 1 98.88 127 THR A CA 1
ATOM 929 C C . THR A 1 127 ? -5.969 19.734 -6.742 1 98.88 127 THR A C 1
ATOM 931 O O . THR A 1 127 ? -6.309 20.922 -6.762 1 98.88 127 THR A O 1
ATOM 934 N N . PHE A 1 128 ? -4.828 19.328 -6.262 1 98.81 128 PHE A N 1
ATOM 935 C CA . PHE A 1 128 ? -3.832 20.281 -5.777 1 98.81 128 PHE A CA 1
ATOM 936 C C . PHE A 1 128 ? -2.422 19.766 -6.039 1 98.81 128 PHE A C 1
ATOM 938 O O . PHE A 1 128 ? -2.246 18.641 -6.52 1 98.81 128 PHE A O 1
ATOM 945 N N . ARG A 1 129 ? -1.425 20.609 -5.758 1 98.69 129 ARG A N 1
ATOM 946 C CA . ARG A 1 129 ? -0.021 20.266 -5.957 1 98.69 129 ARG A CA 1
ATOM 947 C C . ARG A 1 129 ? 0.741 20.297 -4.637 1 98.69 129 ARG A C 1
ATOM 949 O O . ARG A 1 129 ? 0.396 21.047 -3.729 1 98.69 129 ARG A O 1
ATOM 956 N N . ASP A 1 130 ? 1.667 19.484 -4.508 1 98.56 130 ASP A N 1
ATOM 957 C CA . ASP A 1 130 ? 2.568 19.469 -3.361 1 98.56 130 ASP A CA 1
ATOM 958 C C . ASP A 1 130 ? 4.027 19.406 -3.809 1 98.56 130 ASP A C 1
ATOM 960 O O . ASP A 1 130 ? 4.398 18.547 -4.605 1 98.56 130 ASP A O 1
ATOM 964 N N . PRO A 1 131 ? 4.871 20.266 -3.316 1 97.69 131 PRO A N 1
ATOM 965 C CA . PRO A 1 131 ? 6.27 20.312 -3.754 1 97.69 131 PRO A CA 1
ATOM 966 C C . PRO A 1 131 ? 7.176 19.422 -2.918 1 97.69 131 PRO A C 1
ATOM 968 O O . PRO A 1 131 ? 8.367 19.281 -3.227 1 97.69 131 PRO A O 1
ATOM 971 N N . VAL A 1 132 ? 6.691 18.828 -1.865 1 97.69 132 VAL A N 1
ATOM 972 C CA . VAL A 1 132 ? 7.551 18.125 -0.925 1 97.69 132 VAL A CA 1
ATOM 973 C C . VAL A 1 132 ? 7.438 16.609 -1.156 1 97.69 132 VAL A C 1
ATOM 975 O O . VAL A 1 132 ? 8.453 15.914 -1.233 1 97.69 132 VAL A O 1
ATOM 978 N N . ALA A 1 133 ? 6.211 16.047 -1.187 1 98.19 133 ALA A N 1
ATOM 979 C CA . ALA A 1 133 ? 6.02 14.617 -1.396 1 98.19 133 ALA A CA 1
ATOM 980 C C . ALA A 1 133 ? 6.539 14.188 -2.764 1 98.19 133 ALA A C 1
ATOM 982 O O . ALA A 1 133 ? 6.59 14.992 -3.697 1 98.19 133 ALA A O 1
ATOM 983 N N . SER A 1 134 ? 6.961 12.922 -2.863 1 98 134 SER A N 1
ATOM 984 C CA . SER A 1 134 ? 7.539 12.43 -4.113 1 98 134 SER A CA 1
ATOM 985 C C . SER A 1 134 ? 7.145 10.984 -4.375 1 98 134 SER A C 1
ATOM 987 O O . SER A 1 134 ? 6.992 10.195 -3.436 1 98 134 SER A O 1
ATOM 989 N N . LEU A 1 135 ? 7.008 10.656 -5.613 1 98.06 135 LEU A N 1
ATOM 990 C CA . LEU A 1 135 ? 6.84 9.266 -6.027 1 98.06 135 LEU A CA 1
ATOM 991 C C . LEU A 1 135 ? 8.195 8.617 -6.32 1 98.06 135 LEU A C 1
ATOM 993 O O . LEU A 1 135 ? 8.258 7.426 -6.629 1 98.06 135 LEU A O 1
ATOM 997 N N . PHE A 1 136 ? 9.281 9.375 -6.156 1 95.81 136 PHE A N 1
ATOM 998 C CA . PHE A 1 136 ? 10.602 8.922 -6.566 1 95.81 136 PHE A CA 1
ATOM 999 C C . PHE A 1 136 ? 11.516 8.766 -5.359 1 95.81 136 PHE A C 1
ATOM 1001 O O . PHE A 1 136 ? 11.336 9.445 -4.344 1 95.81 136 PHE A O 1
ATOM 1008 N N . GLY A 1 137 ? 12.469 7.781 -5.551 1 91.75 137 GLY A N 1
ATOM 1009 C CA . GLY A 1 137 ? 13.617 7.754 -4.656 1 91.75 137 GLY A CA 1
ATOM 1010 C C . GLY A 1 137 ? 13.305 7.137 -3.305 1 91.75 137 GLY A C 1
ATOM 1011 O O . GLY A 1 137 ? 12.25 6.523 -3.127 1 91.75 137 GLY A O 1
ATOM 1012 N N . GLU A 1 138 ? 14.188 7.285 -2.408 1 88.44 138 GLU A N 1
ATOM 1013 C CA . GLU A 1 138 ? 14.141 6.645 -1.097 1 88.44 138 GLU A CA 1
ATOM 1014 C C . GLU A 1 138 ? 13.016 7.234 -0.243 1 88.44 138 GLU A C 1
ATOM 1016 O O . GLU A 1 138 ? 12.547 6.594 0.7 1 88.44 138 GLU A O 1
ATOM 1021 N N . LEU A 1 139 ? 12.648 8.391 -0.569 1 90.88 139 LEU A N 1
ATOM 1022 C CA . LEU A 1 139 ? 11.609 9.039 0.223 1 90.88 139 LEU A CA 1
ATOM 1023 C C . LEU A 1 139 ? 10.258 8.945 -0.474 1 90.88 139 LEU A C 1
ATOM 1025 O O . LEU A 1 139 ? 9.352 9.734 -0.187 1 90.88 139 LEU A O 1
ATOM 1029 N N . SER A 1 140 ? 10.188 8.07 -1.457 1 97.56 140 SER A N 1
ATOM 1030 C CA . SER A 1 140 ? 8.945 7.859 -2.195 1 97.56 140 SER A CA 1
ATOM 1031 C C . SER A 1 140 ? 7.801 7.5 -1.256 1 97.56 140 SER A C 1
ATOM 1033 O O . SER A 1 140 ? 7.996 6.773 -0.281 1 97.56 140 SER A O 1
ATOM 1035 N N . ILE A 1 141 ? 6.562 7.922 -1.585 1 98.81 141 ILE A N 1
ATOM 1036 C CA . ILE A 1 141 ? 5.391 7.617 -0.773 1 98.81 141 ILE A CA 1
ATOM 1037 C C . ILE A 1 141 ? 4.75 6.316 -1.261 1 98.81 141 ILE A C 1
ATOM 1039 O O . ILE A 1 141 ? 3.768 5.848 -0.681 1 98.81 141 ILE A O 1
ATOM 1043 N N . ILE A 1 142 ? 5.285 5.691 -2.312 1 98.75 142 ILE A N 1
ATOM 1044 C CA . ILE A 1 142 ? 4.762 4.422 -2.812 1 98.75 142 ILE A CA 1
ATOM 1045 C C . ILE A 1 142 ? 4.781 3.381 -1.694 1 98.75 142 ILE A C 1
ATOM 1047 O O . ILE A 1 142 ? 5.758 3.281 -0.948 1 98.75 142 ILE A O 1
ATOM 1051 N N . GLY A 1 143 ? 3.678 2.6 -1.58 1 98.88 143 GLY A N 1
ATOM 1052 C CA . GLY A 1 143 ? 3.576 1.554 -0.575 1 98.88 143 GLY A CA 1
ATOM 1053 C C . GLY A 1 143 ? 3.16 2.074 0.787 1 98.88 143 GLY A C 1
ATOM 1054 O O . GLY A 1 143 ? 2.936 1.293 1.714 1 98.88 143 GLY A O 1
ATOM 1055 N N . ARG A 1 144 ? 3.082 3.342 0.958 1 98.94 144 ARG A N 1
ATOM 1056 C CA . ARG A 1 144 ? 2.566 3.965 2.172 1 98.94 144 ARG A CA 1
ATOM 1057 C C . ARG A 1 144 ? 1.073 4.246 2.051 1 98.94 144 ARG A C 1
ATOM 1059 O O . ARG A 1 144 ? 0.462 3.953 1.021 1 98.94 144 ARG A O 1
ATOM 1066 N N . ALA A 1 145 ? 0.501 4.785 3.098 1 98.88 145 ALA A N 1
ATOM 1067 C CA . ALA A 1 145 ? -0.944 4.992 3.072 1 98.88 145 ALA A CA 1
ATOM 1068 C C . ALA A 1 145 ? -1.282 6.48 3.068 1 98.88 145 ALA A C 1
ATOM 1070 O O . ALA A 1 145 ? -0.616 7.277 3.732 1 98.88 145 ALA A O 1
ATOM 1071 N N . VAL A 1 146 ? -2.324 6.742 2.344 1 98.56 146 VAL A N 1
ATOM 1072 C CA . VAL A 1 146 ? -3.062 7.988 2.541 1 98.56 146 VAL A CA 1
ATOM 1073 C C . VAL A 1 146 ? -4.09 7.809 3.656 1 98.56 146 VAL A C 1
ATOM 1075 O O . VAL A 1 146 ? -4.746 6.77 3.742 1 98.56 146 VAL A O 1
ATOM 1078 N N . VAL A 1 147 ? -4.227 8.844 4.484 1 98.56 147 VAL A N 1
ATOM 1079 C CA . VAL A 1 147 ? -5.238 8.773 5.531 1 98.56 147 VAL A CA 1
ATOM 1080 C C . VAL A 1 147 ? -6.078 10.047 5.531 1 98.56 147 VAL A C 1
ATOM 1082 O O . VAL A 1 147 ? -5.535 11.156 5.523 1 98.56 147 VAL A O 1
ATOM 1085 N N . LEU A 1 148 ? -7.391 9.883 5.434 1 98.12 148 LEU A N 1
ATOM 1086 C CA . LEU A 1 148 ? -8.375 10.938 5.637 1 98.12 148 LEU A CA 1
ATOM 1087 C C . LEU A 1 148 ? -8.883 10.945 7.074 1 98.12 148 LEU A C 1
ATOM 1089 O O . LEU A 1 148 ? -9.344 9.914 7.578 1 98.12 148 LEU A O 1
ATOM 1093 N N . HIS A 1 149 ? -8.766 12.109 7.723 1 97.38 149 HIS A N 1
ATOM 1094 C CA . HIS A 1 149 ? -9.141 12.211 9.125 1 97.38 149 HIS A CA 1
ATOM 1095 C C . HIS A 1 149 ? -10.516 12.852 9.281 1 97.38 149 HIS A C 1
ATOM 1097 O O . HIS A 1 149 ? -10.992 13.531 8.367 1 97.38 149 HIS A O 1
ATOM 1103 N N . LYS A 1 150 ? -11.07 12.633 10.43 1 95.75 150 LYS A N 1
ATOM 1104 C CA . LYS A 1 150 ? -12.422 13.102 10.734 1 95.75 150 LYS A CA 1
ATOM 1105 C C . LYS A 1 150 ? -12.438 14.617 10.961 1 95.75 150 LYS A C 1
ATOM 1107 O O . LYS A 1 150 ? -13.359 15.305 10.531 1 95.75 150 LYS A O 1
ATOM 1112 N N . LYS A 1 151 ? -11.453 15.086 11.641 1 97.31 151 LYS A N 1
ATOM 1113 C CA . LYS A 1 151 ? -11.469 16.484 12.055 1 97.31 151 LYS A CA 1
ATOM 1114 C C . LYS A 1 151 ? -10.477 17.312 11.234 1 97.31 151 LYS A C 1
ATOM 1116 O O . LYS A 1 151 ? -9.648 16.75 10.516 1 97.31 151 LYS A O 1
ATOM 1121 N N . GLU A 1 152 ? -10.648 18.578 11.398 1 98.62 152 GLU A N 1
ATOM 1122 C CA . GLU A 1 152 ? -9.727 19.547 10.82 1 98.62 152 GLU A CA 1
ATOM 1123 C C . GLU A 1 152 ? -8.328 19.406 11.422 1 98.62 152 GLU A C 1
ATOM 1125 O O . GLU A 1 152 ? -8.188 19.203 12.625 1 98.62 152 GLU A O 1
ATOM 1130 N N . ASP A 1 153 ? -7.348 19.406 10.547 1 98.81 153 ASP A N 1
ATOM 1131 C CA . ASP A 1 153 ? -5.949 19.562 10.93 1 98.81 153 ASP A CA 1
ATOM 1132 C C . ASP A 1 153 ? -5.648 20.984 11.391 1 98.81 153 ASP A C 1
ATOM 1134 O O . ASP A 1 153 ? -5.926 21.938 10.68 1 98.81 153 ASP A O 1
ATOM 1138 N N . ASP A 1 154 ? -5.055 21.156 12.469 1 98.81 154 ASP A N 1
ATOM 1139 C CA . ASP A 1 154 ? -4.762 22.5 12.969 1 98.81 154 ASP A CA 1
ATOM 1140 C C . ASP A 1 154 ? -3.404 22.984 12.477 1 98.81 154 ASP A C 1
ATOM 1142 O O . ASP A 1 154 ? -2.918 24.031 12.914 1 98.81 154 ASP A O 1
ATOM 1146 N N . LEU A 1 155 ? -2.67 22.172 11.688 1 98.69 155 LEU A N 1
ATOM 1147 C CA . LEU A 1 155 ? -1.492 22.547 10.906 1 98.69 155 LEU A CA 1
ATOM 1148 C C . LEU A 1 155 ? -0.291 22.781 11.812 1 98.69 155 LEU A C 1
ATOM 1150 O O . LEU A 1 155 ? 0.594 23.578 11.492 1 98.69 155 LEU A O 1
ATOM 1154 N N . GLY A 1 156 ? -0.325 22.156 12.953 1 98.31 156 GLY A N 1
ATOM 1155 C CA . GLY A 1 156 ? 0.781 22.297 13.883 1 98.31 156 GLY A CA 1
ATOM 1156 C C . GLY A 1 156 ? 0.704 23.562 14.719 1 98.31 156 GLY A C 1
ATOM 1157 O O . GLY A 1 156 ? 1.663 23.922 15.398 1 98.31 156 GLY A O 1
ATOM 1158 N N . LYS A 1 157 ? -0.399 24.172 14.766 1 97.94 157 LYS A N 1
ATOM 1159 C CA . LYS A 1 157 ? -0.536 25.469 15.414 1 97.94 157 LYS A CA 1
ATOM 1160 C C . LYS A 1 157 ? -1.47 25.391 16.625 1 97.94 157 LYS A C 1
ATOM 1162 O O . LYS A 1 157 ? -1.912 26.422 17.141 1 97.94 157 LYS A O 1
ATOM 1167 N N . GLY A 1 158 ? -1.827 24.281 16.984 1 97.31 158 GLY A N 1
ATOM 1168 C CA . GLY A 1 158 ? -2.793 24.094 18.047 1 97.31 158 GLY A CA 1
ATOM 1169 C C . GLY A 1 158 ? -2.201 24.297 19.438 1 97.31 158 GLY A C 1
ATOM 1170 O O . GLY A 1 158 ? -2.936 24.422 20.422 1 97.31 158 GLY A O 1
ATOM 1171 N N . GLY A 1 159 ? -0.789 24.328 19.578 1 97.31 159 GLY A N 1
ATOM 1172 C CA . GLY A 1 159 ? -0.162 24.688 20.828 1 97.31 159 GLY A CA 1
ATOM 1173 C C . GLY A 1 159 ? -0.012 23.516 21.781 1 97.31 159 GLY A C 1
ATOM 1174 O O . GLY A 1 159 ? 0.067 23.703 23 1 97.31 159 GLY A O 1
ATOM 1175 N N . ASN A 1 160 ? -0.098 22.328 21.344 1 97.56 160 ASN A N 1
ATOM 1176 C CA . ASN A 1 160 ? 0.097 21.156 22.172 1 97.56 160 ASN A CA 1
ATOM 1177 C C . ASN A 1 160 ? 0.869 20.062 21.438 1 97.56 160 ASN A C 1
ATOM 1179 O O . ASN A 1 160 ? 1.172 20.219 20.25 1 97.56 160 ASN A O 1
ATOM 1183 N N . ALA A 1 161 ? 1.277 18.969 22.188 1 97.5 161 ALA A N 1
ATOM 1184 C CA . ALA A 1 161 ? 2.119 17.906 21.641 1 97.5 161 ALA A CA 1
ATOM 1185 C C . ALA A 1 161 ? 1.432 17.203 20.469 1 97.5 161 ALA A C 1
ATOM 1187 O O . ALA A 1 161 ? 2.078 16.844 19.484 1 97.5 161 ALA A O 1
ATOM 1188 N N . ALA A 1 162 ? 0.173 16.922 20.594 1 97.44 162 ALA A N 1
ATOM 1189 C CA . ALA A 1 162 ? -0.561 16.234 19.531 1 97.44 162 ALA A CA 1
ATOM 1190 C C . ALA A 1 162 ? -0.611 17.078 18.266 1 97.44 162 ALA A C 1
ATOM 1192 O O . ALA A 1 162 ? -0.564 16.547 17.141 1 97.44 162 ALA A O 1
ATOM 1193 N N . SER A 1 163 ? -0.775 18.422 18.422 1 98.56 163 SER A N 1
ATOM 1194 C CA . SER A 1 163 ? -0.732 19.344 17.281 1 98.56 163 SER A CA 1
ATOM 1195 C C . SER A 1 163 ? 0.564 19.172 16.5 1 98.56 163 SER A C 1
ATOM 1197 O O . SER A 1 163 ? 0.544 19.109 15.258 1 98.56 163 SER A O 1
ATOM 1199 N N . LEU A 1 164 ? 1.695 19.062 17.156 1 98.19 164 LEU A N 1
ATOM 1200 C CA . LEU A 1 164 ? 3.012 18.984 16.547 1 98.19 164 LEU A CA 1
ATOM 1201 C C . LEU A 1 164 ? 3.242 17.609 15.93 1 98.19 164 LEU A C 1
ATOM 1203 O O . LEU A 1 164 ? 4.074 17.453 15.039 1 98.19 164 LEU A O 1
ATOM 1207 N N . ALA A 1 165 ? 2.543 16.672 16.453 1 98 165 ALA A N 1
ATOM 1208 C CA . ALA A 1 165 ? 2.742 15.312 15.977 1 98 165 ALA A CA 1
ATOM 1209 C C . ALA A 1 165 ? 1.862 15.016 14.758 1 98 165 ALA A C 1
ATOM 1211 O O . ALA A 1 165 ? 2.301 14.367 13.812 1 98 165 ALA A O 1
ATOM 1212 N N . ASN A 1 166 ? 0.552 15.438 14.828 1 98.06 166 ASN A N 1
ATOM 1213 C CA . ASN A 1 166 ? -0.353 14.961 13.789 1 98.06 166 ASN A CA 1
ATOM 1214 C C . ASN A 1 166 ? -1.407 16 13.438 1 98.06 166 ASN A C 1
ATOM 1216 O O . ASN A 1 166 ? -2.359 15.711 12.711 1 98.06 166 ASN A O 1
ATOM 1220 N N . GLY A 1 167 ? -1.271 17.312 14.016 1 98.69 167 GLY A N 1
ATOM 1221 C CA . GLY A 1 167 ? -2.172 18.391 13.672 1 98.69 167 GLY A CA 1
ATOM 1222 C C . GLY A 1 167 ? -3.529 18.281 14.336 1 98.69 167 GLY A C 1
ATOM 1223 O O . GLY A 1 167 ? -4.477 18.969 13.945 1 98.69 167 GLY A O 1
ATOM 1224 N N . ASN A 1 168 ? -3.721 17.312 15.312 1 98.5 168 ASN A N 1
ATOM 1225 C CA . ASN A 1 168 ? -4.977 17.125 16.031 1 98.5 168 ASN A CA 1
ATOM 1226 C C . ASN A 1 168 ? -6.125 16.812 15.062 1 98.5 168 ASN A C 1
ATOM 1228 O O . ASN A 1 168 ? -7.234 17.328 15.234 1 98.5 168 ASN A O 1
ATOM 1232 N N . ALA A 1 169 ? -5.883 16.047 14.102 1 97.62 169 ALA A N 1
ATOM 1233 C CA . ALA A 1 169 ? -6.859 15.898 13.023 1 97.62 169 ALA A CA 1
ATOM 1234 C C . ALA A 1 169 ? -7.891 14.828 13.375 1 97.62 169 ALA A C 1
ATOM 1236 O O . ALA A 1 169 ? -8.797 14.547 12.586 1 97.62 169 ALA A O 1
ATOM 1237 N N . GLY A 1 170 ? -7.75 14.133 14.555 1 95.56 170 GLY A N 1
ATOM 1238 C CA . GLY A 1 170 ? -8.773 13.219 15.047 1 95.56 170 GLY A CA 1
ATOM 1239 C C . GLY A 1 170 ? -8.719 11.852 14.383 1 95.56 170 GLY A C 1
ATOM 1240 O O . GLY A 1 170 ? -7.66 11.43 13.906 1 95.56 170 GLY A O 1
ATOM 1241 N N . ALA A 1 171 ? -9.844 11.109 14.422 1 95.12 171 ALA A N 1
ATOM 1242 C CA . ALA A 1 171 ? -9.922 9.711 14.008 1 95.12 171 ALA A CA 1
ATOM 1243 C C . ALA A 1 171 ? -9.672 9.57 12.508 1 95.12 171 ALA A C 1
ATOM 1245 O O . ALA A 1 171 ? -9.938 10.5 11.742 1 95.12 171 ALA A O 1
ATOM 1246 N N . ARG A 1 172 ? -9.141 8.43 12.164 1 96.75 172 ARG A N 1
ATOM 1247 C CA . ARG A 1 172 ? -8.992 8.062 10.758 1 96.75 172 ARG A CA 1
ATOM 1248 C C . ARG A 1 172 ? -10.32 7.551 10.195 1 96.75 172 ARG A C 1
ATOM 1250 O O . ARG A 1 172 ? -10.883 6.578 10.695 1 96.75 172 ARG A O 1
ATOM 1257 N N . VAL A 1 173 ? -10.875 8.203 9.117 1 95.62 173 VAL A N 1
ATOM 1258 C CA . VAL A 1 173 ? -12.195 7.812 8.625 1 95.62 173 VAL A CA 1
ATOM 1259 C C . VAL A 1 173 ? -12.047 6.996 7.348 1 95.62 173 VAL A C 1
ATOM 1261 O O . VAL A 1 173 ? -12.984 6.316 6.926 1 95.62 173 VAL A O 1
ATOM 1264 N N . GLY A 1 174 ? -10.922 7.035 6.703 1 96.69 174 GLY A N 1
ATOM 1265 C CA . GLY A 1 174 ? -10.578 6.262 5.52 1 96.69 174 GLY A CA 1
ATOM 1266 C C . GLY A 1 174 ? -9.086 6.195 5.258 1 96.69 174 GLY A C 1
ATOM 1267 O O . GLY A 1 174 ? -8.344 7.09 5.664 1 96.69 174 GLY A O 1
ATOM 1268 N N . CYS A 1 175 ? -8.68 5.176 4.652 1 97.94 175 CYS A N 1
ATOM 1269 C CA . CYS A 1 175 ? -7.281 5.039 4.27 1 97.94 175 CYS A CA 1
ATOM 1270 C C . CYS A 1 175 ? -7.133 4.117 3.068 1 97.94 175 CYS A C 1
ATOM 1272 O O . CYS A 1 175 ? -8.062 3.395 2.713 1 97.94 175 CYS A O 1
ATOM 1274 N N . CYS A 1 176 ? -6.055 4.188 2.404 1 98.44 176 CYS A N 1
ATOM 1275 C CA . CYS A 1 176 ? -5.723 3.285 1.307 1 98.44 176 CYS A CA 1
ATOM 1276 C C . CYS A 1 176 ? -4.219 3.238 1.076 1 98.44 176 CYS A C 1
ATOM 1278 O O . CYS A 1 176 ? -3.488 4.121 1.53 1 98.44 176 CYS A O 1
ATOM 1280 N N . VAL A 1 177 ? -3.73 2.203 0.496 1 98.88 177 VAL A N 1
ATOM 1281 C CA . VAL A 1 177 ? -2.32 1.988 0.187 1 98.88 177 VAL A CA 1
ATOM 1282 C C . VAL A 1 177 ? -2.01 2.525 -1.208 1 98.88 177 VAL A C 1
ATOM 1284 O O . VAL A 1 177 ? -2.74 2.252 -2.162 1 98.88 177 VAL A O 1
ATOM 1287 N N . ILE A 1 178 ? -0.916 3.285 -1.351 1 98.94 178 ILE A N 1
ATOM 1288 C CA . ILE A 1 178 ? -0.541 3.93 -2.604 1 98.94 178 ILE A CA 1
ATOM 1289 C C . ILE A 1 178 ? 0.182 2.93 -3.504 1 98.94 178 ILE A C 1
ATOM 1291 O O . ILE A 1 178 ? 1.259 2.439 -3.156 1 98.94 178 ILE A O 1
ATOM 1295 N N . GLY A 1 179 ? -0.404 2.648 -4.602 1 98.94 179 GLY A N 1
ATOM 1296 C CA . GLY A 1 179 ? 0.143 1.684 -5.543 1 98.94 179 GLY A CA 1
ATOM 1297 C C . GLY A 1 179 ? 0.556 2.305 -6.863 1 98.94 179 GLY A C 1
ATOM 1298 O O . GLY A 1 179 ? -0.069 3.262 -7.328 1 98.94 179 GLY A O 1
ATOM 1299 N N . ILE A 1 180 ? 1.523 1.715 -7.473 1 98.81 180 ILE A N 1
ATOM 1300 C CA . ILE A 1 180 ? 2.035 2.17 -8.758 1 98.81 180 ILE A CA 1
ATOM 1301 C C . ILE A 1 180 ? 0.944 2.051 -9.82 1 98.81 180 ILE A C 1
ATOM 1303 O O . ILE A 1 180 ? 0.217 1.057 -9.867 1 98.81 180 ILE A O 1
ATOM 1307 N N . ALA A 1 181 ? 0.802 3.041 -10.633 1 98.75 181 ALA A N 1
ATOM 1308 C CA . ALA A 1 181 ? -0.152 3.021 -11.742 1 98.75 181 ALA A CA 1
ATOM 1309 C C . ALA A 1 181 ? 0.537 3.342 -13.062 1 98.75 181 ALA A C 1
ATOM 1311 O O . ALA A 1 181 ? 1.66 3.854 -13.078 1 98.75 181 ALA A O 1
ATOM 1312 N N . LYS A 1 182 ? -0.11 2.998 -14.133 1 97.25 182 LYS A N 1
ATOM 1313 C CA . LYS A 1 182 ? 0.422 3.254 -15.469 1 97.25 182 LYS A CA 1
ATOM 1314 C C . LYS A 1 182 ? 0.402 4.746 -15.789 1 97.25 182 LYS A C 1
ATOM 1316 O O . LYS A 1 182 ? -0.579 5.438 -15.5 1 97.25 182 LYS A O 1
ATOM 1321 N N . VAL A 1 183 ? 1.525 5.18 -16.406 1 93.94 183 VAL A N 1
ATOM 1322 C CA . VAL A 1 183 ? 1.557 6.555 -16.891 1 93.94 183 VAL A CA 1
ATOM 1323 C C . VAL A 1 183 ? 0.779 6.648 -18.203 1 93.94 183 VAL A C 1
ATOM 1325 O O . VAL A 1 183 ? 0.97 5.832 -19.109 1 93.94 183 VAL A O 1
ATOM 1328 N N . ASN A 1 184 ? -0.38 7.453 -18.328 1 77.62 184 ASN A N 1
ATOM 1329 C CA . ASN A 1 184 ? -1.153 7.602 -19.562 1 77.62 184 ASN A CA 1
ATOM 1330 C C . ASN A 1 184 ? -0.434 8.492 -20.562 1 77.62 184 ASN A C 1
ATOM 1332 O O . ASN A 1 184 ? 0.298 9.406 -20.188 1 77.62 184 ASN A O 1
ATOM 1336 N N . MET B 1 1 ? 63.438 -2.926 18.578 1 39.78 1 MET B N 1
ATOM 1337 C CA . MET B 1 1 ? 62.031 -2.83 19 1 39.78 1 MET B CA 1
ATOM 1338 C C . MET B 1 1 ? 61.125 -2.717 17.797 1 39.78 1 MET B C 1
ATOM 1340 O O . MET B 1 1 ? 61.219 -1.774 17 1 39.78 1 MET B O 1
ATOM 1344 N N . LEU B 1 2 ? 60.5 -3.82 17.203 1 42.41 2 LEU B N 1
ATOM 1345 C CA . LEU B 1 2 ? 59.594 -4.082 16.094 1 42.41 2 LEU B CA 1
ATOM 1346 C C . LEU B 1 2 ? 58.25 -3.457 16.359 1 42.41 2 LEU B C 1
ATOM 1348 O O . LEU B 1 2 ? 57.562 -3.818 17.312 1 42.41 2 LEU B O 1
ATOM 1352 N N . LYS B 1 3 ? 57.969 -2.213 15.945 1 40.94 3 LYS B N 1
ATOM 1353 C CA . LYS B 1 3 ? 56.625 -1.62 15.992 1 40.94 3 LYS B CA 1
ATOM 1354 C C . LYS B 1 3 ? 55.625 -2.461 15.203 1 40.94 3 LYS B C 1
ATOM 1356 O O . LYS B 1 3 ? 55.75 -2.617 13.984 1 40.94 3 LYS B O 1
ATOM 1361 N N . ILE B 1 4 ? 54.812 -3.422 15.867 1 45.16 4 ILE B N 1
ATOM 1362 C CA . ILE B 1 4 ? 53.688 -4.094 15.258 1 45.16 4 ILE B CA 1
ATOM 1363 C C . ILE B 1 4 ? 52.594 -3.07 14.914 1 45.16 4 ILE B C 1
ATOM 1365 O O . ILE B 1 4 ? 52.094 -2.389 15.805 1 45.16 4 ILE B O 1
ATOM 1369 N N . LEU B 1 5 ? 52.5 -2.582 13.711 1 51 5 LEU B N 1
ATOM 1370 C CA . LEU B 1 5 ? 51.344 -1.845 13.195 1 51 5 LEU B CA 1
ATOM 1371 C C . LEU B 1 5 ? 50.094 -2.699 13.242 1 51 5 LEU B C 1
ATOM 1373 O O . LEU B 1 5 ? 50 -3.729 12.57 1 51 5 LEU B O 1
ATOM 1377 N N . ALA B 1 6 ? 49.312 -2.562 14.344 1 49.47 6 ALA B N 1
ATOM 1378 C CA . ALA B 1 6 ? 48 -3.172 14.398 1 49.47 6 ALA B CA 1
ATOM 1379 C C . ALA B 1 6 ? 47.094 -2.588 13.328 1 49.47 6 ALA B C 1
ATOM 1381 O O . ALA B 1 6 ? 46.781 -1.388 13.336 1 49.47 6 ALA B O 1
ATOM 1382 N N . PHE B 1 7 ? 47 -3.178 12.148 1 50.25 7 PHE B N 1
ATOM 1383 C CA . PHE B 1 7 ? 45.938 -2.902 11.203 1 50.25 7 PHE B CA 1
ATOM 1384 C C . PHE B 1 7 ? 44.562 -3.283 11.797 1 50.25 7 PHE B C 1
ATOM 1386 O O . PHE B 1 7 ? 44.344 -4.445 12.133 1 50.25 7 PHE B O 1
ATOM 1393 N N . LEU B 1 8 ? 43.875 -2.342 12.477 1 51.81 8 LEU B N 1
ATOM 1394 C CA . LEU B 1 8 ? 42.5 -2.57 12.844 1 51.81 8 LEU B CA 1
ATOM 1395 C C . LEU B 1 8 ? 41.625 -2.801 11.602 1 51.81 8 LEU B C 1
ATOM 1397 O O . LEU B 1 8 ? 41.469 -1.899 10.773 1 51.81 8 LEU B O 1
ATOM 1401 N N . LEU B 1 9 ? 41.5 -3.98 11.094 1 51.97 9 LEU B N 1
ATOM 1402 C CA . LEU B 1 9 ? 40.406 -4.324 10.164 1 51.97 9 LEU B CA 1
ATOM 1403 C C . LEU B 1 9 ? 39.062 -3.961 10.734 1 51.97 9 LEU B C 1
ATOM 1405 O O . LEU B 1 9 ? 38.594 -4.59 11.695 1 51.97 9 LEU B O 1
ATOM 1409 N N . GLY B 1 10 ? 38.75 -2.738 10.719 1 45.12 10 GLY B N 1
ATOM 1410 C CA . GLY B 1 10 ? 37.344 -2.514 11.055 1 45.12 10 GLY B CA 1
ATOM 1411 C C . GLY B 1 10 ? 36.406 -3.389 10.258 1 45.12 10 GLY B C 1
ATOM 1412 O O . GLY B 1 10 ? 36.375 -3.328 9.031 1 45.12 10 GLY B O 1
ATOM 1413 N N . ALA B 1 11 ? 35.906 -4.504 10.734 1 51.19 11 ALA B N 1
ATOM 1414 C CA . ALA B 1 11 ? 34.75 -5.234 10.18 1 51.19 11 ALA B CA 1
ATOM 1415 C C . ALA B 1 11 ? 33.625 -4.289 9.828 1 51.19 11 ALA B C 1
ATOM 1417 O O . ALA B 1 11 ? 33.094 -3.607 10.703 1 51.19 11 ALA B O 1
ATOM 1418 N N . THR B 1 12 ? 33.594 -3.721 8.688 1 51.56 12 THR B N 1
ATOM 1419 C CA . THR B 1 12 ? 32.375 -3.082 8.266 1 51.56 12 THR B CA 1
ATOM 1420 C C . THR B 1 12 ? 31.172 -3.99 8.531 1 51.56 12 THR B C 1
ATOM 1422 O O . THR B 1 12 ? 31.031 -5.039 7.902 1 51.56 12 THR B O 1
ATOM 1425 N N . PHE B 1 13 ? 30.781 -4.117 9.719 1 52.31 13 PHE B N 1
ATOM 1426 C CA . PHE B 1 13 ? 29.516 -4.805 9.961 1 52.31 13 PHE B CA 1
ATOM 1427 C C . PHE B 1 13 ? 28.438 -4.312 9 1 52.31 13 PHE B C 1
ATOM 1429 O O . PHE B 1 13 ? 28.125 -3.123 8.969 1 52.31 13 PHE B O 1
ATOM 1436 N N . CYS B 1 14 ? 28.344 -4.855 7.801 1 55.84 14 CYS B N 1
ATOM 1437 C CA . CYS B 1 14 ? 27.25 -4.559 6.883 1 55.84 14 CYS B CA 1
ATOM 1438 C C . CYS B 1 14 ? 25.891 -4.746 7.566 1 55.84 14 CYS B C 1
ATOM 1440 O O . CYS B 1 14 ? 25.484 -5.875 7.855 1 55.84 14 CYS B O 1
ATOM 1442 N N . VAL B 1 15 ? 25.422 -3.828 8.453 1 67.44 15 VAL B N 1
ATOM 1443 C CA . VAL B 1 15 ? 24.125 -3.861 9.109 1 67.44 15 VAL B CA 1
ATOM 1444 C C . VAL B 1 15 ? 23.016 -4.012 8.062 1 67.44 15 VAL B C 1
ATOM 1446 O O . VAL B 1 15 ? 22.906 -3.188 7.152 1 67.44 15 VAL B O 1
ATOM 1449 N N . CYS B 1 16 ? 22.547 -5.211 7.898 1 82.38 16 CYS B N 1
ATOM 1450 C CA . CYS B 1 16 ? 21.438 -5.512 7.012 1 82.38 16 CYS B CA 1
ATOM 1451 C C . CYS B 1 16 ? 20.141 -4.895 7.531 1 82.38 16 CYS B C 1
ATOM 1453 O O . CYS B 1 16 ? 19.891 -4.891 8.742 1 82.38 16 CYS B O 1
ATOM 1455 N N . GLU B 1 17 ? 19.375 -4.164 6.691 1 88.44 17 GLU B N 1
ATOM 1456 C CA . GLU B 1 17 ? 18.078 -3.592 7.047 1 88.44 17 GLU B CA 1
ATOM 1457 C C . GLU B 1 17 ? 16.938 -4.547 6.699 1 88.44 17 GLU B C 1
ATOM 1459 O O . GLU B 1 17 ? 16.812 -4.98 5.555 1 88.44 17 GLU B O 1
ATOM 1464 N N . GLU B 1 18 ? 16.188 -4.965 7.746 1 96.81 18 GLU B N 1
ATOM 1465 C CA . GLU B 1 18 ? 15.023 -5.82 7.555 1 96.81 18 GLU B CA 1
ATOM 1466 C C . GLU B 1 18 ? 13.836 -5.023 7.012 1 96.81 18 GLU B C 1
ATOM 1468 O O . GLU B 1 18 ? 13.656 -3.855 7.359 1 96.81 18 GLU B O 1
ATOM 1473 N N . MET B 1 19 ? 13.07 -5.699 6.148 1 98 19 MET B N 1
ATOM 1474 C CA . MET B 1 19 ? 11.844 -5.082 5.66 1 98 19 MET B CA 1
ATOM 1475 C C . MET B 1 19 ? 10.664 -6.047 5.789 1 98 19 MET B C 1
ATOM 1477 O O . MET B 1 19 ? 10.836 -7.262 5.668 1 98 19 MET B O 1
ATOM 1481 N N . ARG B 1 20 ? 9.508 -5.465 6.113 1 98.69 20 ARG B N 1
ATOM 1482 C CA . ARG B 1 20 ? 8.234 -6.168 6.129 1 98.69 20 ARG B CA 1
ATOM 1483 C C . ARG B 1 20 ? 7.184 -5.43 5.305 1 98.69 20 ARG B C 1
ATOM 1485 O O . ARG B 1 20 ? 7.195 -4.195 5.242 1 98.69 20 ARG B O 1
ATOM 1492 N N . ALA B 1 21 ? 6.324 -6.172 4.656 1 98.88 21 ALA B N 1
ATOM 1493 C CA . ALA B 1 21 ? 5.195 -5.637 3.898 1 98.88 21 ALA B CA 1
ATOM 1494 C C . ALA B 1 21 ? 3.947 -6.496 4.094 1 98.88 21 ALA B C 1
ATOM 1496 O O . ALA B 1 21 ? 4.039 -7.645 4.535 1 98.88 21 ALA B O 1
ATOM 1497 N N . THR B 1 22 ? 2.855 -5.898 3.863 1 98.88 22 THR B N 1
ATOM 1498 C CA . THR B 1 22 ? 1.579 -6.602 3.938 1 98.88 22 THR B CA 1
ATOM 1499 C C . THR B 1 22 ? 0.691 -6.238 2.752 1 98.88 22 THR B C 1
ATOM 1501 O O . THR B 1 22 ? 0.92 -5.227 2.086 1 98.88 22 THR B O 1
ATOM 1504 N N . CYS B 1 23 ? -0.241 -7.016 2.521 1 98.75 23 CYS B N 1
ATOM 1505 C CA . CYS B 1 23 ? -1.251 -6.848 1.483 1 98.75 23 CYS B CA 1
ATOM 1506 C C . CYS B 1 23 ? -2.59 -7.43 1.927 1 98.75 23 CYS B C 1
ATOM 1508 O O . CYS B 1 23 ? -2.689 -8.625 2.209 1 98.75 23 CYS B O 1
ATOM 1510 N N . VAL B 1 24 ? -3.584 -6.617 2.01 1 97.88 24 VAL B N 1
ATOM 1511 C CA . VAL B 1 24 ? -4.914 -7.066 2.41 1 97.88 24 VAL B CA 1
ATOM 1512 C C . VAL B 1 24 ? -5.766 -7.332 1.171 1 97.88 24 VAL B C 1
ATOM 1514 O O . VAL B 1 24 ? -6.105 -6.406 0.433 1 97.88 24 VAL B O 1
ATOM 1517 N N . MET B 1 25 ? -6.199 -8.523 1.027 1 96.56 25 MET B N 1
ATOM 1518 C CA . MET B 1 25 ? -6.809 -9 -0.209 1 96.56 25 MET B CA 1
ATOM 1519 C C . MET B 1 25 ? -8.273 -8.586 -0.288 1 96.56 25 MET B C 1
ATOM 1521 O O . MET B 1 25 ? -9.031 -8.773 0.669 1 96.56 25 MET B O 1
ATOM 1525 N N . ASP B 1 26 ? -8.617 -8.016 -1.469 1 89.94 26 ASP B N 1
ATOM 1526 C CA . ASP B 1 26 ? -10.008 -7.777 -1.842 1 89.94 26 ASP B CA 1
ATOM 1527 C C . ASP B 1 26 ? -10.453 -8.734 -2.941 1 89.94 26 ASP B C 1
ATOM 1529 O O . ASP B 1 26 ? -9.664 -9.102 -3.816 1 89.94 26 ASP B O 1
ATOM 1533 N N . PRO B 1 27 ? -11.758 -9.062 -2.875 1 93.06 27 PRO B N 1
ATOM 1534 C CA . PRO B 1 27 ? -12.273 -9.906 -3.957 1 93.06 27 PRO B CA 1
ATOM 1535 C C . PRO B 1 27 ? -12.344 -9.172 -5.293 1 93.06 27 PRO B C 1
ATOM 1537 O O . PRO B 1 27 ? -12.555 -7.953 -5.32 1 93.06 27 PRO B O 1
ATOM 1540 N N . SER B 1 28 ? -12.062 -9.859 -6.289 1 86.88 28 SER B N 1
ATOM 1541 C CA . SER B 1 28 ? -12.312 -9.32 -7.621 1 86.88 28 SER B CA 1
ATOM 1542 C C . SER B 1 28 ? -13.797 -9.289 -7.941 1 86.88 28 SER B C 1
ATOM 1544 O O . SER B 1 28 ? -14.578 -10.039 -7.355 1 86.88 28 SER B O 1
ATOM 1546 N N . THR B 1 29 ? -14.141 -8.211 -8.578 1 66.81 29 THR B N 1
ATOM 1547 C CA . THR B 1 29 ? -15.547 -8.141 -8.961 1 66.81 29 THR B CA 1
ATOM 1548 C C . THR B 1 29 ? -15.852 -9.109 -10.094 1 66.81 29 THR B C 1
ATOM 1550 O O . THR B 1 29 ? -17 -9.266 -10.5 1 66.81 29 THR B O 1
ATOM 1553 N N . VAL B 1 30 ? -14.68 -9.602 -10.656 1 53.22 30 VAL B N 1
ATOM 1554 C CA . VAL B 1 30 ? -14.953 -10.477 -11.789 1 53.22 30 VAL B CA 1
ATOM 1555 C C . VAL B 1 30 ? -15.422 -11.844 -11.281 1 53.22 30 VAL B C 1
ATOM 1557 O O . VAL B 1 30 ? -14.773 -12.445 -10.422 1 53.22 30 VAL B O 1
ATOM 1560 N N . GLY B 1 31 ? -16.75 -12.133 -11.625 1 46.72 31 GLY B N 1
ATOM 1561 C CA . GLY B 1 31 ? -17.438 -13.391 -11.367 1 46.72 31 GLY B CA 1
ATOM 1562 C C . GLY B 1 31 ? -18.359 -13.328 -10.164 1 46.72 31 GLY B C 1
ATOM 1563 O O . GLY B 1 31 ? -18.062 -12.633 -9.188 1 46.72 31 GLY B O 1
ATOM 1564 N N . ALA B 1 32 ? -19.516 -13.508 -10.258 1 48.97 32 ALA B N 1
ATOM 1565 C CA . ALA B 1 32 ? -20.594 -13.656 -9.281 1 48.97 32 ALA B CA 1
ATOM 1566 C C . ALA B 1 32 ? -20.109 -14.414 -8.047 1 48.97 32 ALA B C 1
ATOM 1568 O O . ALA B 1 32 ? -19.562 -15.516 -8.156 1 48.97 32 ALA B O 1
ATOM 1569 N N . GLY B 1 33 ? -19.922 -13.586 -7.008 1 58.16 33 GLY B N 1
ATOM 1570 C CA . GLY B 1 33 ? -19.812 -14.391 -5.805 1 58.16 33 GLY B CA 1
ATOM 1571 C C . GLY B 1 33 ? -18.422 -14.406 -5.211 1 58.16 33 GLY B C 1
ATOM 1572 O O . GLY B 1 33 ? -18.141 -15.164 -4.281 1 58.16 33 GLY B O 1
ATOM 1573 N N . ALA B 1 34 ? -17.531 -13.594 -5.781 1 63.34 34 ALA B N 1
ATOM 1574 C CA . ALA B 1 34 ? -16.203 -13.711 -5.188 1 63.34 34 ALA B CA 1
ATOM 1575 C C . ALA B 1 34 ? -16.172 -13.109 -3.787 1 63.34 34 ALA B C 1
ATOM 1577 O O . ALA B 1 34 ? -16.609 -11.977 -3.58 1 63.34 34 ALA B O 1
ATOM 1578 N N . THR B 1 35 ? -15.797 -13.859 -2.92 1 88.19 35 THR B N 1
ATOM 1579 C CA . THR B 1 35 ? -15.797 -13.5 -1.504 1 88.19 35 THR B CA 1
ATOM 1580 C C . THR B 1 35 ? -14.391 -13.617 -0.921 1 88.19 35 THR B C 1
ATOM 1582 O O . THR B 1 35 ? -14.219 -13.672 0.298 1 88.19 35 THR B O 1
ATOM 1585 N N . VAL B 1 36 ? -13.43 -13.602 -1.849 1 94.88 36 VAL B N 1
ATOM 1586 C CA . VAL B 1 36 ? -12.062 -13.836 -1.397 1 94.88 36 VAL B CA 1
ATOM 1587 C C . VAL B 1 36 ? -11.617 -12.703 -0.479 1 94.88 36 VAL B C 1
ATOM 1589 O O . VAL B 1 36 ? -11.805 -11.523 -0.799 1 94.88 36 VAL B O 1
ATOM 1592 N N . LYS B 1 37 ? -11.055 -13.047 0.649 1 95.62 37 LYS B N 1
ATOM 1593 C CA . LYS B 1 37 ? -10.469 -12.102 1.598 1 95.62 37 LYS B CA 1
ATOM 1594 C C . LYS B 1 37 ? -9.297 -12.727 2.346 1 95.62 37 LYS B C 1
ATOM 1596 O O . LYS B 1 37 ? -9.148 -13.945 2.373 1 95.62 37 LYS B O 1
ATOM 1601 N N . GLY B 1 38 ? -8.477 -11.891 2.877 1 97.38 38 GLY B N 1
ATOM 1602 C CA . GLY B 1 38 ? -7.332 -12.383 3.629 1 97.38 38 GLY B CA 1
ATOM 1603 C C . GLY B 1 38 ? -6.137 -11.445 3.578 1 97.38 38 GLY B C 1
ATOM 1604 O O . GLY B 1 38 ? -6.273 -10.273 3.229 1 97.38 38 GLY B O 1
ATOM 1605 N N . VAL B 1 39 ? -4.984 -11.984 4.082 1 98.69 39 VAL B N 1
ATOM 1606 C CA . VAL B 1 39 ? -3.787 -11.156 4.207 1 98.69 39 VAL B CA 1
ATOM 1607 C C . VAL B 1 39 ? -2.58 -11.922 3.664 1 98.69 39 VAL B C 1
ATOM 1609 O O . VAL B 1 39 ? -2.434 -13.117 3.906 1 98.69 39 VAL B O 1
ATOM 1612 N N . VAL B 1 40 ? -1.79 -11.266 2.902 1 98.94 40 VAL B N 1
ATOM 1613 C CA . VAL B 1 40 ? -0.457 -11.734 2.541 1 98.94 40 VAL B CA 1
ATOM 1614 C C . VAL B 1 40 ? 0.598 -10.922 3.281 1 98.94 40 VAL B C 1
ATOM 1616 O O . VAL B 1 40 ? 0.521 -9.688 3.326 1 98.94 40 VAL B O 1
ATOM 1619 N N . THR B 1 41 ? 1.589 -11.57 3.881 1 98.81 41 THR B N 1
ATOM 1620 C CA . THR B 1 41 ? 2.691 -10.883 4.543 1 98.81 41 THR B CA 1
ATOM 1621 C C . THR B 1 41 ? 4.023 -11.25 3.893 1 98.81 41 THR B C 1
ATOM 1623 O O . THR B 1 41 ? 4.23 -12.398 3.49 1 98.81 41 THR B O 1
ATOM 1626 N N . PHE B 1 42 ? 4.875 -10.328 3.85 1 98.88 42 PHE B N 1
ATOM 1627 C CA . PHE B 1 42 ? 6.219 -10.461 3.297 1 98.88 42 PHE B CA 1
ATOM 1628 C C . PHE B 1 42 ? 7.27 -10.047 4.32 1 98.88 42 PHE B C 1
ATOM 1630 O O . PHE B 1 42 ? 7.086 -9.07 5.043 1 98.88 42 PHE B O 1
ATOM 1637 N N . TYR B 1 43 ? 8.273 -10.812 4.371 1 98.81 43 TYR B N 1
ATOM 1638 C CA . TYR B 1 43 ? 9.406 -10.492 5.234 1 98.81 43 TYR B CA 1
ATOM 1639 C C . TYR B 1 43 ? 10.727 -10.805 4.547 1 98.81 43 TYR B C 1
ATOM 1641 O O . TYR B 1 43 ? 10.891 -11.883 3.967 1 98.81 43 TYR B O 1
ATOM 1649 N N . GLN B 1 44 ? 11.602 -9.883 4.57 1 98.38 44 GLN B N 1
ATOM 1650 C CA . GLN B 1 44 ? 12.945 -10.062 4.047 1 98.38 44 GLN B CA 1
ATOM 1651 C C . GLN B 1 44 ? 13.992 -9.469 4.992 1 98.38 44 GLN B C 1
ATOM 1653 O O . GLN B 1 44 ? 13.984 -8.266 5.258 1 98.38 44 GLN B O 1
ATOM 1658 N N . ARG B 1 45 ? 14.859 -10.32 5.473 1 96.75 45 ARG B N 1
ATOM 1659 C CA . ARG B 1 45 ? 15.812 -9.922 6.5 1 96.75 45 ARG B CA 1
ATOM 1660 C C . ARG B 1 45 ? 16.875 -8.984 5.926 1 96.75 45 ARG B C 1
ATOM 1662 O O . ARG B 1 45 ? 17.234 -7.988 6.559 1 96.75 45 ARG B O 1
ATOM 1669 N N . CYS B 1 46 ? 17.484 -9.375 4.836 1 96.06 46 CYS B N 1
ATOM 1670 C CA . CYS B 1 46 ? 18.469 -8.586 4.113 1 96.06 46 CYS B CA 1
ATOM 1671 C C . CYS B 1 46 ? 18.234 -8.641 2.611 1 96.06 46 CYS B C 1
ATOM 1673 O O . CYS B 1 46 ? 17.531 -9.531 2.127 1 96.06 46 CYS B O 1
ATOM 1675 N N . VAL B 1 47 ? 18.812 -7.668 1.912 1 94.25 47 VAL B N 1
ATOM 1676 C CA . VAL B 1 47 ? 18.578 -7.531 0.478 1 94.25 47 VAL B CA 1
ATOM 1677 C C . VAL B 1 47 ? 18.938 -8.836 -0.23 1 94.25 47 VAL B C 1
ATOM 1679 O O . VAL B 1 47 ? 18.312 -9.195 -1.229 1 94.25 47 VAL B O 1
ATOM 1682 N N . ASP B 1 48 ? 19.875 -9.625 0.29 1 94.69 48 ASP B N 1
ATOM 1683 C CA . ASP B 1 48 ? 20.344 -10.82 -0.394 1 94.69 48 ASP B CA 1
ATOM 1684 C C . ASP B 1 48 ? 19.703 -12.078 0.171 1 94.69 48 ASP B C 1
ATOM 1686 O O . ASP B 1 48 ? 20 -13.195 -0.269 1 94.69 48 ASP B O 1
ATOM 1690 N N . ASP B 1 49 ? 18.812 -11.906 1.112 1 97.31 49 ASP B N 1
ATOM 1691 C CA . ASP B 1 49 ? 18.125 -13.055 1.69 1 97.31 49 ASP B CA 1
ATOM 1692 C C . ASP B 1 49 ? 16.859 -13.383 0.914 1 97.31 49 ASP B C 1
ATOM 1694 O O . ASP B 1 49 ? 16.281 -12.508 0.268 1 97.31 49 ASP B O 1
ATOM 1698 N N . ASP B 1 50 ? 16.469 -14.656 1.005 1 98 50 ASP B N 1
ATOM 1699 C CA . ASP B 1 50 ? 15.172 -15.031 0.452 1 98 50 ASP B CA 1
ATOM 1700 C C . ASP B 1 50 ? 14.039 -14.281 1.145 1 98 50 ASP B C 1
ATOM 1702 O O . ASP B 1 50 ? 14.094 -14.039 2.354 1 98 50 ASP B O 1
ATOM 1706 N N . MET B 1 51 ? 13.078 -13.938 0.426 1 98.25 51 MET B N 1
ATOM 1707 C CA . MET B 1 51 ? 11.875 -13.359 1.016 1 98.25 51 MET B CA 1
ATOM 1708 C C . MET B 1 51 ? 10.953 -14.453 1.543 1 98.25 51 MET B C 1
ATOM 1710 O O . MET B 1 51 ? 10.719 -15.453 0.868 1 98.25 51 MET B O 1
ATOM 1714 N N . VAL B 1 52 ? 10.445 -14.25 2.723 1 98.81 52 VAL B N 1
ATOM 1715 C CA . VAL B 1 52 ? 9.438 -15.133 3.297 1 98.81 52 VAL B CA 1
ATOM 1716 C C . VAL B 1 52 ? 8.047 -14.57 3.037 1 98.81 52 VAL B C 1
ATOM 1718 O O . VAL B 1 52 ? 7.781 -13.398 3.336 1 98.81 52 VAL B O 1
ATOM 1721 N N . ILE B 1 53 ? 7.176 -15.383 2.467 1 98.94 53 ILE B N 1
ATOM 1722 C CA . ILE B 1 53 ? 5.82 -14.961 2.121 1 98.94 53 ILE B CA 1
ATOM 1723 C C . ILE B 1 53 ? 4.809 -15.859 2.834 1 98.94 53 ILE B C 1
ATOM 1725 O O . ILE B 1 53 ? 4.902 -17.094 2.766 1 98.94 53 ILE B O 1
ATOM 1729 N N . THR B 1 54 ? 3.908 -15.297 3.555 1 98.94 54 THR B N 1
ATOM 1730 C CA . THR B 1 54 ? 2.803 -16 4.191 1 98.94 54 THR B CA 1
ATOM 1731 C C . THR B 1 54 ? 1.466 -15.555 3.602 1 98.94 54 THR B C 1
ATOM 1733 O O . THR B 1 54 ? 1.169 -14.359 3.559 1 98.94 54 THR B O 1
ATOM 1736 N N . VAL B 1 55 ? 0.71 -16.531 3.158 1 98.94 55 VAL B N 1
ATOM 1737 C CA . VAL B 1 55 ? -0.585 -16.266 2.543 1 98.94 55 VAL B CA 1
ATOM 1738 C C . VAL B 1 55 ? -1.695 -16.891 3.383 1 98.94 55 VAL B C 1
ATOM 1740 O O . VAL B 1 55 ? -1.707 -18.109 3.6 1 98.94 55 VAL B O 1
ATOM 1743 N N . LYS B 1 56 ? -2.559 -16.094 3.885 1 98.75 56 LYS B N 1
ATOM 1744 C CA . LYS B 1 56 ? -3.779 -16.516 4.559 1 98.75 56 LYS B CA 1
ATOM 1745 C C . LYS B 1 56 ? -5.016 -15.914 3.898 1 98.75 56 LYS B C 1
ATOM 1747 O O . LYS B 1 56 ? -5.305 -14.734 4.082 1 98.75 56 LYS B O 1
ATOM 1752 N N . VAL B 1 57 ? -5.758 -16.719 3.164 1 97.5 57 VAL B N 1
ATOM 1753 C CA . VAL B 1 57 ? -6.93 -16.234 2.443 1 97.5 57 VAL B CA 1
ATOM 1754 C C . VAL B 1 57 ? -8.086 -17.219 2.617 1 97.5 57 VAL B C 1
ATOM 1756 O O . VAL B 1 57 ? -7.867 -18.391 2.902 1 97.5 57 VAL B O 1
ATOM 1759 N N . GLU B 1 58 ? -9.273 -16.766 2.562 1 96.88 58 GLU B N 1
ATOM 1760 C CA . GLU B 1 58 ? -10.508 -17.531 2.578 1 96.88 58 GLU B CA 1
ATOM 1761 C C . GLU B 1 58 ? -11.5 -17.016 1.546 1 96.88 58 GLU B C 1
ATOM 1763 O O . GLU B 1 58 ? -11.227 -16.031 0.855 1 96.88 58 GLU B O 1
ATOM 1768 N N . GLY B 1 59 ? -12.602 -17.781 1.35 1 95.5 59 GLY B N 1
ATOM 1769 C CA . GLY B 1 59 ? -13.672 -17.312 0.488 1 95.5 59 GLY B CA 1
ATOM 1770 C C . GLY B 1 59 ? -13.586 -17.844 -0.926 1 95.5 59 GLY B C 1
ATOM 1771 O O . GLY B 1 59 ? -14.383 -17.484 -1.788 1 95.5 59 GLY B O 1
ATOM 1772 N N . LEU B 1 60 ? -12.641 -18.703 -1.197 1 95.19 60 LEU B N 1
ATOM 1773 C CA . LEU B 1 60 ? -12.648 -19.422 -2.467 1 95.19 60 LEU B CA 1
ATOM 1774 C C . LEU B 1 60 ? -13.781 -20.438 -2.514 1 95.19 60 LEU B C 1
ATOM 1776 O O . LEU B 1 60 ? -14.258 -20.891 -1.471 1 95.19 60 LEU B O 1
ATOM 1780 N N . GLU B 1 61 ? -14.172 -20.719 -3.727 1 93.31 61 GLU B N 1
ATOM 1781 C CA . GLU B 1 61 ? -15.156 -21.781 -3.855 1 93.31 61 GLU B CA 1
ATOM 1782 C C . GLU B 1 61 ? -14.656 -23.078 -3.225 1 93.31 61 GLU B C 1
ATOM 1784 O O . GLU B 1 61 ? -13.484 -23.438 -3.363 1 93.31 61 GLU B O 1
ATOM 1789 N N . PRO B 1 62 ? -15.609 -23.734 -2.576 1 95.19 62 PRO B N 1
ATOM 1790 C CA . PRO B 1 62 ? -15.188 -25.031 -2.023 1 95.19 62 PRO B CA 1
ATOM 1791 C C . PRO B 1 62 ? -14.578 -25.953 -3.078 1 95.19 62 PRO B C 1
ATOM 1793 O O . PRO B 1 62 ? -14.945 -25.875 -4.254 1 95.19 62 PRO B O 1
ATOM 1796 N N . LEU B 1 63 ? -13.734 -26.812 -2.533 1 96.75 63 LEU B N 1
ATOM 1797 C CA . LEU B 1 63 ? -13.062 -27.734 -3.441 1 96.75 63 LEU B CA 1
ATOM 1798 C C . LEU B 1 63 ? -14.07 -28.625 -4.168 1 96.75 63 LEU B C 1
ATOM 1800 O O . LEU B 1 63 ? -14.953 -29.219 -3.537 1 96.75 63 LEU B O 1
ATOM 1804 N N . ALA B 1 64 ? -13.906 -28.625 -5.445 1 96.75 64 ALA B N 1
ATOM 1805 C CA . ALA B 1 64 ? -14.781 -29.484 -6.254 1 96.75 64 ALA B CA 1
ATOM 1806 C C . ALA B 1 64 ? -14.461 -30.953 -6.031 1 96.75 64 ALA B C 1
ATOM 1808 O O . ALA B 1 64 ? -13.328 -31.312 -5.684 1 96.75 64 ALA B O 1
ATOM 1809 N N . ALA B 1 65 ? -15.43 -31.766 -6.367 1 97 65 ALA B N 1
ATOM 1810 C CA . ALA B 1 65 ? -15.281 -33.219 -6.156 1 97 65 ALA B CA 1
ATOM 1811 C C . ALA B 1 65 ? -14.117 -33.781 -6.965 1 97 65 ALA B C 1
ATOM 1813 O O . ALA B 1 65 ? -13.414 -34.688 -6.508 1 97 65 ALA B O 1
ATOM 1814 N N . ASP B 1 66 ? -13.883 -33.219 -8.117 1 96.88 66 ASP B N 1
ATOM 1815 C CA . ASP B 1 66 ? -12.828 -33.75 -8.984 1 96.88 66 ASP B CA 1
ATOM 1816 C C . ASP B 1 66 ? -11.5 -33.031 -8.727 1 96.88 66 ASP B C 1
ATOM 1818 O O . ASP B 1 66 ? -10.492 -33.312 -9.375 1 96.88 66 ASP B O 1
ATOM 1822 N N . GLY B 1 67 ? -11.477 -32.094 -7.844 1 96.44 67 GLY B N 1
ATOM 1823 C CA . GLY B 1 67 ? -10.281 -31.375 -7.449 1 96.44 67 GLY B CA 1
ATOM 1824 C C . GLY B 1 67 ? -9.812 -30.391 -8.492 1 96.44 67 GLY B C 1
ATOM 1825 O O . GLY B 1 67 ? -8.68 -29.906 -8.43 1 96.44 67 GLY B O 1
ATOM 1826 N N . SER B 1 68 ? -10.711 -30.047 -9.469 1 96.06 68 SER B N 1
ATOM 1827 C CA . SER B 1 68 ? -10.297 -29.266 -10.625 1 96.06 68 SER B CA 1
ATOM 1828 C C . SER B 1 68 ? -9.961 -27.828 -10.219 1 96.06 68 SER B C 1
ATOM 1830 O O . SER B 1 68 ? -9.266 -27.125 -10.953 1 96.06 68 SER B O 1
ATOM 1832 N N . ASN B 1 69 ? -10.484 -27.391 -9.055 1 96.44 69 ASN B N 1
ATOM 1833 C CA . ASN B 1 69 ? -10.234 -26.016 -8.633 1 96.44 69 ASN B CA 1
ATOM 1834 C C . ASN B 1 69 ? -9.32 -25.969 -7.418 1 96.44 69 ASN B C 1
ATOM 1836 O O . ASN B 1 69 ? -9.383 -25.031 -6.629 1 96.44 69 ASN B O 1
ATOM 1840 N N . LYS B 1 70 ? -8.438 -26.891 -7.211 1 98.25 70 LYS B N 1
ATOM 1841 C CA . LYS B 1 70 ? -7.586 -27 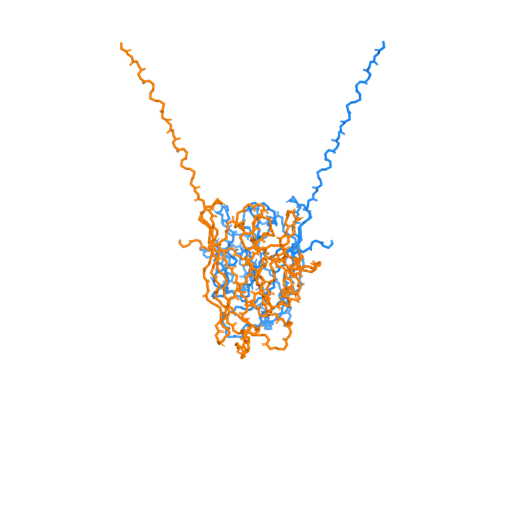-6.031 1 98.25 70 LYS B CA 1
ATOM 1842 C C . LYS B 1 70 ? -6.453 -25.969 -6.074 1 98.25 70 LYS B C 1
ATOM 1844 O O . LYS B 1 70 ? -6.055 -25.438 -5.039 1 98.25 70 LYS B O 1
ATOM 1849 N N . LYS B 1 71 ? -5.895 -25.781 -7.238 1 98.81 71 LYS B N 1
ATOM 1850 C CA . LYS B 1 71 ? -4.691 -24.969 -7.371 1 98.81 71 LYS B CA 1
ATOM 1851 C C . LYS B 1 71 ? -5.023 -23.609 -7.977 1 98.81 71 LYS B C 1
ATOM 1853 O O . LYS B 1 71 ? -5.867 -23.5 -8.867 1 98.81 71 LYS B O 1
ATOM 1858 N N . HIS B 1 72 ? -4.363 -22.625 -7.477 1 98.38 72 HIS B N 1
ATOM 1859 C CA . HIS B 1 72 ? -4.539 -21.25 -7.941 1 98.38 72 HIS B CA 1
ATOM 1860 C C . HIS B 1 72 ? -3.195 -20.594 -8.25 1 98.38 72 HIS B C 1
ATOM 1862 O O . HIS B 1 72 ? -2.303 -20.562 -7.402 1 98.38 72 HIS B O 1
ATOM 1868 N N . GLY B 1 73 ? -3.023 -20.094 -9.469 1 98.81 73 GLY B N 1
ATOM 1869 C CA . GLY B 1 73 ? -1.852 -19.281 -9.758 1 98.81 73 GLY B CA 1
ATOM 1870 C C . GLY B 1 73 ? -1.729 -18.062 -8.867 1 98.81 73 GLY B C 1
ATOM 1871 O O . GLY B 1 73 ? -2.73 -17.422 -8.562 1 98.81 73 GLY B O 1
ATOM 1872 N N . PHE B 1 74 ? -0.551 -17.781 -8.469 1 98.94 74 PHE B N 1
ATOM 1873 C CA . PHE B 1 74 ? -0.251 -16.688 -7.559 1 98.94 74 PHE B CA 1
ATOM 1874 C C . PHE B 1 74 ? 0.942 -15.875 -8.055 1 98.94 74 PHE B C 1
ATOM 1876 O O . PHE B 1 74 ? 2.043 -16.406 -8.195 1 98.94 74 PHE B O 1
ATOM 1883 N N . HIS B 1 75 ? 0.72 -14.492 -8.359 1 98.94 75 HIS B N 1
ATOM 1884 C CA . HIS B 1 75 ? 1.755 -13.719 -9.023 1 98.94 75 HIS B CA 1
ATOM 1885 C C . HIS B 1 75 ? 1.797 -12.289 -8.5 1 98.94 75 HIS B C 1
ATOM 1887 O O . HIS B 1 75 ? 0.803 -11.789 -7.965 1 98.94 75 HIS B O 1
ATOM 1893 N N . ILE B 1 76 ? 2.977 -11.68 -8.648 1 98.94 76 ILE B N 1
ATOM 1894 C CA . ILE B 1 76 ? 3.08 -10.227 -8.539 1 98.94 76 ILE B CA 1
ATOM 1895 C C . ILE B 1 76 ? 2.805 -9.594 -9.898 1 98.94 76 ILE B C 1
ATOM 1897 O O . ILE B 1 76 ? 3.369 -10.008 -10.914 1 98.94 76 ILE B O 1
ATOM 1901 N N . HIS B 1 77 ? 1.913 -8.672 -9.938 1 98.88 77 HIS B N 1
ATOM 1902 C CA . HIS B 1 77 ? 1.614 -7.891 -11.141 1 98.88 77 HIS B CA 1
ATOM 1903 C C . HIS B 1 77 ? 2.299 -6.527 -11.094 1 98.88 77 HIS B C 1
ATOM 1905 O O . HIS B 1 77 ? 2.645 -6.039 -10.016 1 98.88 77 HIS B O 1
ATOM 1911 N N . GLU B 1 78 ? 2.443 -5.918 -12.25 1 98.62 78 GLU B N 1
ATOM 1912 C CA . GLU B 1 78 ? 3.334 -4.773 -12.414 1 98.62 78 GLU B CA 1
ATOM 1913 C C . GLU B 1 78 ? 2.752 -3.521 -11.766 1 98.62 78 GLU B C 1
ATOM 1915 O O . GLU B 1 78 ? 3.494 -2.629 -11.352 1 98.62 78 GLU B O 1
ATOM 1920 N N . LEU B 1 79 ? 1.463 -3.434 -11.641 1 98.81 79 LEU B N 1
ATOM 1921 C CA . LEU B 1 79 ? 0.833 -2.238 -11.094 1 98.81 79 LEU B CA 1
ATOM 1922 C C . LEU B 1 79 ? 0.088 -2.562 -9.805 1 98.81 79 LEU B C 1
ATOM 1924 O O . LEU B 1 79 ? -0.414 -3.676 -9.633 1 98.81 79 LEU B O 1
ATOM 1928 N N . GLY B 1 80 ? 0.145 -1.613 -8.852 1 98.75 80 GLY B N 1
ATOM 1929 C CA . GLY B 1 80 ? -0.727 -1.63 -7.688 1 98.75 80 GLY B CA 1
ATOM 1930 C C . GLY B 1 80 ? -1.965 -0.77 -7.859 1 98.75 80 GLY B C 1
ATOM 1931 O O . GLY B 1 80 ? -2.371 -0.068 -6.93 1 98.75 80 GLY B O 1
ATOM 1932 N N . ASP B 1 81 ? -2.477 -0.674 -9.109 1 98.38 81 ASP B N 1
ATOM 1933 C CA . ASP B 1 81 ? -3.719 0.017 -9.445 1 98.38 81 ASP B CA 1
ATOM 1934 C C . ASP B 1 81 ? -4.914 -0.927 -9.344 1 98.38 81 ASP B C 1
ATOM 1936 O O . ASP B 1 81 ? -4.984 -1.924 -10.07 1 98.38 81 ASP B O 1
ATOM 1940 N N . ILE B 1 82 ? -5.863 -0.584 -8.445 1 97 82 ILE B N 1
ATOM 1941 C CA . ILE B 1 82 ? -7.055 -1.42 -8.336 1 97 82 ILE B CA 1
ATOM 1942 C C . ILE B 1 82 ? -8.305 -0.556 -8.484 1 97 82 ILE B C 1
ATOM 1944 O O . ILE B 1 82 ? -9.344 -0.848 -7.883 1 97 82 ILE B O 1
ATOM 1948 N N . THR B 1 83 ? -8.211 0.525 -9.211 1 96.5 83 THR B N 1
ATOM 1949 C CA . THR B 1 83 ? -9.281 1.497 -9.352 1 96.5 83 THR B CA 1
ATOM 1950 C C . THR B 1 83 ? -10.508 0.859 -10.008 1 96.5 83 THR B C 1
ATOM 1952 O O . THR B 1 83 ? -11.641 1.237 -9.719 1 96.5 83 THR B O 1
ATOM 1955 N N . THR B 1 84 ? -10.312 -0.019 -10.914 1 94.31 84 THR B N 1
ATOM 1956 C CA . THR B 1 84 ? -11.422 -0.724 -11.547 1 94.31 84 THR B CA 1
ATOM 1957 C C . THR B 1 84 ? -11.375 -2.213 -11.219 1 94.31 84 THR B C 1
ATOM 1959 O O . THR B 1 84 ? -11.836 -3.043 -12 1 94.31 84 THR B O 1
ATOM 1962 N N . GLY B 1 85 ? -10.773 -2.514 -10.07 1 94.06 85 GLY B N 1
ATOM 1963 C CA . GLY B 1 85 ? -10.648 -3.898 -9.641 1 94.06 85 GLY B CA 1
ATOM 1964 C C . GLY B 1 85 ? -9.336 -4.539 -10.055 1 94.06 85 GLY B C 1
ATOM 1965 O O . GLY B 1 85 ? -8.383 -3.844 -10.414 1 94.06 85 GLY B O 1
ATOM 1966 N N . CYS B 1 86 ? -9.297 -5.812 -9.977 1 96.31 86 CYS B N 1
ATOM 1967 C CA . CYS B 1 86 ? -8.047 -6.543 -10.164 1 96.31 86 CYS B CA 1
ATOM 1968 C C . CYS B 1 86 ? -7.594 -6.484 -11.617 1 96.31 86 CYS B C 1
ATOM 1970 O O . CYS B 1 86 ? -6.43 -6.758 -11.922 1 96.31 86 CYS B O 1
ATOM 1972 N N . GLY B 1 87 ? -8.508 -6.215 -12.461 1 94.94 87 GLY B N 1
ATOM 1973 C CA . GLY B 1 87 ? -8.141 -6.07 -13.859 1 94.94 87 GLY B CA 1
ATOM 1974 C C . GLY B 1 87 ? -7.172 -4.926 -14.109 1 94.94 87 GLY B C 1
ATOM 1975 O O . GLY B 1 87 ? -6.445 -4.93 -15.109 1 94.94 87 GLY B O 1
ATOM 1976 N N . ALA B 1 88 ? -7.117 -3.984 -13.227 1 96.56 88 ALA B N 1
ATOM 1977 C CA . ALA B 1 88 ? -6.309 -2.783 -13.414 1 96.56 88 ALA B CA 1
ATOM 1978 C C . ALA B 1 88 ? -4.875 -3.006 -12.945 1 96.56 88 ALA B C 1
ATOM 1980 O O . ALA B 1 88 ? -4.035 -2.111 -13.047 1 96.56 88 ALA B O 1
ATOM 1981 N N . THR B 1 89 ? -4.504 -4.16 -12.516 1 98.19 89 THR B N 1
ATOM 1982 C CA . THR B 1 89 ? -3.182 -4.418 -11.953 1 98.19 89 THR B CA 1
ATOM 1983 C C . THR B 1 89 ? -2.162 -4.66 -13.062 1 98.19 89 THR B C 1
ATOM 1985 O O . THR B 1 89 ? -0.98 -4.883 -12.789 1 98.19 89 THR B O 1
ATOM 1988 N N . GLY B 1 90 ? -2.566 -4.672 -14.383 1 98.12 90 GLY B N 1
ATOM 1989 C CA . GLY B 1 90 ? -1.652 -4.934 -15.484 1 98.12 90 GLY B CA 1
ATOM 1990 C C . GLY B 1 90 ? -1.176 -6.375 -15.531 1 98.12 90 GLY B C 1
ATOM 1991 O O . GLY B 1 90 ? -1.806 -7.262 -14.953 1 98.12 90 GLY B O 1
ATOM 1992 N N . GLY B 1 91 ? -0.14 -6.664 -16.328 1 98.38 91 GLY B N 1
ATOM 1993 C CA . GLY B 1 91 ? 0.432 -7.996 -16.438 1 98.38 91 GLY B CA 1
ATOM 1994 C C . GLY B 1 91 ? 1.384 -8.336 -15.312 1 98.38 91 GLY B C 1
ATOM 1995 O O . GLY B 1 91 ? 1.488 -7.586 -14.336 1 98.38 91 GLY B O 1
ATOM 1996 N N . HIS B 1 92 ? 2.021 -9.508 -15.414 1 98.88 92 HIS B N 1
ATOM 1997 C CA . HIS B 1 92 ? 3.025 -9.898 -14.438 1 98.88 92 HIS B CA 1
ATOM 1998 C C . HIS B 1 92 ? 4.141 -8.859 -14.344 1 98.88 92 HIS B C 1
ATOM 2000 O O . HIS B 1 92 ? 4.477 -8.219 -15.336 1 98.88 92 HIS B O 1
ATOM 2006 N N . TYR B 1 93 ? 4.691 -8.734 -13.148 1 98.88 93 TYR B N 1
ATOM 2007 C CA . TYR B 1 93 ? 5.891 -7.922 -12.984 1 98.88 93 TYR B CA 1
ATOM 2008 C C . TYR B 1 93 ? 7.094 -8.578 -13.648 1 98.88 93 TYR B C 1
ATOM 2010 O O . TYR B 1 93 ? 7.645 -9.555 -13.125 1 98.88 93 TYR B O 1
ATOM 2018 N N . ASN B 1 94 ? 7.527 -7.969 -14.789 1 98.62 94 ASN B N 1
ATOM 2019 C CA . ASN B 1 94 ? 8.555 -8.555 -15.633 1 98.62 94 ASN B CA 1
ATOM 2020 C C . ASN B 1 94 ? 9.555 -7.5 -16.109 1 98.62 94 ASN B C 1
ATOM 2022 O O . ASN B 1 94 ? 9.68 -7.262 -17.312 1 98.62 94 ASN B O 1
ATOM 2026 N N . PRO B 1 95 ? 10.344 -6.988 -15.164 1 97.62 95 PRO B N 1
ATOM 2027 C CA . PRO B 1 95 ? 11.281 -5.93 -15.539 1 97.62 95 PRO B CA 1
ATOM 2028 C C . PRO B 1 95 ? 12.391 -6.434 -16.469 1 97.62 95 PRO B C 1
ATOM 2030 O O . PRO B 1 95 ? 13.031 -5.637 -17.156 1 97.62 95 PRO B O 1
ATOM 2033 N N . MET B 1 96 ? 12.594 -7.723 -16.5 1 96.94 96 MET B N 1
ATOM 2034 C CA . MET B 1 96 ? 13.688 -8.25 -17.297 1 96.94 96 MET B CA 1
ATOM 2035 C C . MET B 1 96 ? 13.188 -8.711 -18.672 1 96.94 96 MET B C 1
ATOM 2037 O O . MET B 1 96 ? 13.977 -9.125 -19.516 1 96.94 96 MET B O 1
ATOM 2041 N N . GLY B 1 97 ? 11.898 -8.68 -18.891 1 97.81 97 GLY B N 1
ATOM 2042 C CA . GLY B 1 97 ? 11.344 -9.016 -20.188 1 97.81 97 GLY B CA 1
ATOM 2043 C C . GLY B 1 97 ? 11.578 -10.461 -20.578 1 97.81 97 GLY B C 1
ATOM 2044 O O . GLY B 1 97 ? 11.945 -10.75 -21.719 1 97.81 97 GLY B O 1
ATOM 2045 N N . VAL B 1 98 ? 11.422 -11.375 -19.672 1 98.56 98 VAL B N 1
ATOM 2046 C CA . VAL B 1 98 ? 11.656 -12.797 -19.922 1 98.56 98 VAL B CA 1
ATOM 2047 C C . VAL B 1 98 ? 10.32 -13.539 -19.938 1 98.56 98 VAL B C 1
ATOM 2049 O O . VAL B 1 98 ? 9.266 -12.945 -19.703 1 98.56 98 VAL B O 1
ATOM 2052 N N . ASN B 1 99 ? 10.367 -14.812 -20.219 1 98.62 99 ASN B N 1
ATOM 2053 C CA . ASN B 1 99 ? 9.172 -15.641 -20.188 1 98.62 99 ASN B CA 1
ATOM 2054 C C . ASN B 1 99 ? 8.781 -16 -18.75 1 98.62 99 ASN B C 1
ATOM 2056 O O . ASN B 1 99 ? 9.641 -16.078 -17.875 1 98.62 99 ASN B O 1
ATOM 2060 N N . HIS B 1 100 ? 7.469 -16.172 -18.594 1 98.75 100 HIS B N 1
ATOM 2061 C CA . HIS B 1 100 ? 6.945 -16.734 -17.344 1 98.75 100 HIS B CA 1
ATOM 2062 C C . HIS B 1 100 ? 7.543 -18.094 -17.062 1 98.75 100 HIS B C 1
ATOM 2064 O O . HIS B 1 100 ? 7.844 -18.859 -17.984 1 98.75 100 HIS B O 1
ATOM 2070 N N . GLY B 1 101 ? 7.73 -18.422 -15.734 1 98.75 101 GLY B N 1
ATOM 2071 C CA . GLY B 1 101 ? 8.305 -19.703 -15.367 1 98.75 101 GLY B CA 1
ATOM 2072 C C . GLY B 1 101 ? 7.828 -20.219 -14.016 1 98.75 101 GLY B C 1
ATOM 2073 O O . GLY B 1 101 ? 6.98 -19.578 -13.383 1 98.75 101 GLY B O 1
ATOM 2074 N N . ALA B 1 102 ? 8.367 -21.344 -13.633 1 98.56 102 ALA B N 1
ATOM 2075 C CA . ALA B 1 102 ? 8.086 -21.953 -12.336 1 98.56 102 ALA B CA 1
ATOM 2076 C C . ALA B 1 102 ? 8.945 -21.344 -11.242 1 98.56 102 ALA B C 1
ATOM 2078 O O . ALA B 1 102 ? 9.961 -20.703 -11.523 1 98.56 102 ALA B O 1
ATOM 2079 N N . PRO B 1 103 ? 8.461 -21.516 -9.938 1 98.25 103 PRO B N 1
ATOM 2080 C CA . PRO B 1 103 ? 9.227 -20.969 -8.82 1 98.25 103 PRO B CA 1
ATOM 2081 C C . PRO B 1 103 ? 10.688 -21.406 -8.828 1 98.25 103 PRO B C 1
ATOM 2083 O O . PRO B 1 103 ? 11.562 -20.656 -8.375 1 98.25 103 PRO B O 1
ATOM 2086 N N . GLU B 1 104 ? 10.953 -22.562 -9.375 1 97.5 104 GLU B N 1
ATOM 2087 C CA . GLU B 1 104 ? 12.305 -23.109 -9.297 1 97.5 104 GLU B CA 1
ATOM 2088 C C . GLU B 1 104 ? 13.117 -22.75 -10.539 1 97.5 104 GLU B C 1
ATOM 2090 O O . GLU B 1 104 ? 14.312 -23.016 -10.602 1 97.5 104 GLU B O 1
ATOM 2095 N N . ASP B 1 105 ? 12.469 -22.156 -11.469 1 98 105 ASP B N 1
ATOM 2096 C CA . ASP B 1 105 ? 13.164 -21.812 -12.703 1 98 105 ASP B CA 1
ATOM 2097 C C . ASP B 1 105 ? 14.102 -20.625 -12.5 1 98 105 ASP B C 1
ATOM 2099 O O . ASP B 1 105 ? 13.758 -19.672 -11.797 1 98 105 ASP B O 1
ATOM 2103 N N . ALA B 1 106 ? 15.203 -20.672 -13.156 1 96 106 ALA B N 1
ATOM 2104 C CA . ALA B 1 106 ? 16.172 -19.594 -13.078 1 96 106 ALA B CA 1
ATOM 2105 C C . ALA B 1 106 ? 15.695 -18.359 -13.836 1 96 106 ALA B C 1
ATOM 2107 O O . ALA B 1 106 ? 16.016 -17.234 -13.469 1 96 106 ALA B O 1
ATOM 2108 N N . ILE B 1 107 ? 15.125 -18.609 -14.953 1 96.94 107 ILE B N 1
ATOM 2109 C CA . ILE B 1 107 ? 14.555 -17.547 -15.766 1 96.94 107 ILE B CA 1
ATOM 2110 C C . ILE B 1 107 ? 13.039 -17.484 -15.578 1 96.94 107 ILE B C 1
ATOM 2112 O O . ILE B 1 107 ? 12.328 -18.422 -15.945 1 96.94 107 ILE B O 1
ATOM 2116 N N . ARG B 1 108 ? 12.555 -16.406 -15.055 1 98.38 108 ARG B N 1
ATOM 2117 C CA . ARG B 1 108 ? 11.133 -16.219 -14.773 1 98.38 108 ARG B CA 1
ATOM 2118 C C . ARG B 1 108 ? 10.844 -14.758 -14.414 1 98.38 108 ARG B C 1
ATOM 2120 O O . ARG B 1 108 ? 11.773 -13.977 -14.188 1 98.38 108 ARG B O 1
ATOM 2127 N N . HIS B 1 109 ? 9.5 -14.32 -14.422 1 98.56 109 HIS B N 1
ATOM 2128 C CA . HIS B 1 109 ? 9.125 -13.008 -13.898 1 98.56 109 HIS B CA 1
ATOM 2129 C C . HIS B 1 109 ? 9.445 -12.898 -12.414 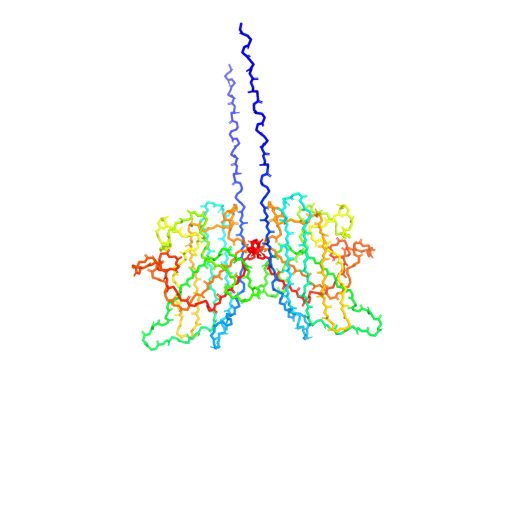1 98.56 109 HIS B C 1
ATOM 2131 O O . HIS B 1 109 ? 9.523 -13.906 -11.719 1 98.56 109 HIS B O 1
ATOM 2137 N N . VAL B 1 110 ? 9.516 -11.594 -11.992 1 97.56 110 VAL B N 1
ATOM 2138 C CA . VAL B 1 110 ? 9.641 -11.32 -10.562 1 97.56 110 VAL B CA 1
ATOM 2139 C C . VAL B 1 110 ? 8.32 -11.641 -9.859 1 97.56 110 VAL B C 1
ATOM 2141 O O . VAL B 1 110 ? 7.289 -11.031 -10.156 1 97.56 110 VAL B O 1
ATOM 2144 N N . GLY B 1 111 ? 8.273 -12.617 -9.039 1 97.88 111 GLY B N 1
ATOM 2145 C CA . GLY B 1 111 ? 7.059 -12.938 -8.297 1 97.88 111 GLY B CA 1
ATOM 2146 C C . GLY B 1 111 ? 6.223 -14.016 -8.961 1 97.88 111 GLY B C 1
ATOM 2147 O O . GLY B 1 111 ? 5 -14.031 -8.82 1 97.88 111 GLY B O 1
ATOM 2148 N N . ASP B 1 112 ? 6.777 -14.758 -9.875 1 98.75 112 ASP B N 1
ATOM 2149 C CA . ASP B 1 112 ? 6.152 -16 -10.312 1 98.75 112 ASP B CA 1
ATOM 2150 C C . ASP B 1 112 ? 6.156 -17.031 -9.195 1 98.75 112 ASP B C 1
ATOM 2152 O O . ASP B 1 112 ? 6.996 -17.938 -9.18 1 98.75 112 ASP B O 1
ATOM 2156 N N . PHE B 1 113 ? 5.125 -17.031 -8.359 1 98.88 113 PHE B N 1
ATOM 2157 C CA . PHE B 1 113 ? 5.148 -17.812 -7.137 1 98.88 113 PHE B CA 1
ATOM 2158 C C . PHE B 1 113 ? 4.5 -19.172 -7.359 1 98.88 113 PHE B C 1
ATOM 2160 O O . PHE B 1 113 ? 4.371 -19.969 -6.426 1 98.88 113 PHE B O 1
ATOM 2167 N N . GLY B 1 114 ? 4.074 -19.453 -8.539 1 98.81 114 GLY B N 1
ATOM 2168 C CA . GLY B 1 114 ? 3.516 -20.75 -8.867 1 98.81 114 GLY B CA 1
ATOM 2169 C C . GLY B 1 114 ? 2.078 -20.922 -8.406 1 98.81 114 GLY B C 1
ATOM 2170 O O . GLY B 1 114 ? 1.229 -20.078 -8.688 1 98.81 114 GLY B O 1
ATOM 2171 N N . ASN B 1 115 ? 1.776 -22 -7.75 1 98.88 115 ASN B N 1
ATOM 2172 C CA . ASN B 1 115 ? 0.42 -22.375 -7.355 1 98.88 115 ASN B CA 1
ATOM 2173 C C . ASN B 1 115 ? 0.287 -22.484 -5.84 1 98.88 115 ASN B C 1
ATOM 2175 O O . ASN B 1 115 ? 1.197 -22.984 -5.172 1 98.88 115 ASN B O 1
ATOM 2179 N N . LEU B 1 116 ? -0.819 -22.047 -5.387 1 98.88 116 LEU B N 1
ATOM 2180 C CA . LEU B 1 116 ? -1.228 -22.281 -4.008 1 98.88 116 LEU B CA 1
ATOM 2181 C C . LEU B 1 116 ? -2.383 -23.281 -3.949 1 98.88 116 LEU B C 1
ATOM 2183 O O . LEU B 1 116 ? -3.332 -23.188 -4.73 1 98.88 116 LEU B O 1
ATOM 2187 N N . ASP B 1 117 ? -2.316 -24.203 -3.041 1 98.62 117 ASP B N 1
ATOM 2188 C CA . ASP B 1 117 ? -3.385 -25.172 -2.838 1 98.62 117 ASP B CA 1
ATOM 2189 C C . ASP B 1 117 ? -4.418 -24.656 -1.839 1 98.62 117 ASP B C 1
ATOM 2191 O O . ASP B 1 117 ? -4.059 -24.172 -0.764 1 98.62 117 ASP B O 1
ATOM 2195 N N . GLN B 1 118 ? -5.688 -24.797 -2.217 1 97.88 118 GLN B N 1
ATOM 2196 C CA . GLN B 1 118 ? -6.719 -24.484 -1.235 1 97.88 118 GLN B CA 1
ATOM 2197 C C . GLN B 1 118 ? -7.117 -25.719 -0.439 1 97.88 118 GLN B C 1
ATOM 2199 O O . GLN B 1 118 ? -6.957 -26.844 -0.913 1 97.88 118 GLN B O 1
ATOM 2204 N N . THR B 1 119 ? -7.586 -25.516 0.75 1 98.06 119 THR B N 1
ATOM 2205 C CA . THR B 1 119 ? -8.227 -26.562 1.535 1 98.06 119 THR B CA 1
ATOM 2206 C C . THR B 1 119 ? -9.633 -26.844 1.016 1 98.06 119 THR B C 1
ATOM 2208 O O . THR B 1 119 ? -10.117 -26.156 0.118 1 98.06 119 THR B O 1
ATOM 2211 N N . ALA B 1 120 ? -10.258 -27.859 1.581 1 97.69 120 ALA B N 1
ATOM 2212 C CA . ALA B 1 120 ? -11.586 -28.297 1.148 1 97.69 120 ALA B CA 1
ATOM 2213 C C . ALA B 1 120 ? -12.609 -27.172 1.313 1 97.69 120 ALA B C 1
ATOM 2215 O O . ALA B 1 120 ? -13.539 -27.047 0.518 1 97.69 120 ALA B O 1
ATOM 2216 N N . ASP B 1 121 ? -12.414 -26.344 2.279 1 96.81 121 ASP B N 1
ATOM 2217 C CA . ASP B 1 121 ? -13.391 -25.297 2.576 1 96.81 121 ASP B CA 1
ATOM 2218 C C . ASP B 1 121 ? -13.008 -23.984 1.915 1 96.81 121 ASP B C 1
ATOM 2220 O O . ASP B 1 121 ? -13.555 -22.922 2.256 1 96.81 121 ASP B O 1
ATOM 2224 N N . GLY B 1 122 ? -12.094 -23.984 1.003 1 96.25 122 GLY B N 1
ATOM 2225 C CA . GLY B 1 122 ? -11.789 -22.812 0.206 1 96.25 122 GLY B CA 1
ATOM 2226 C C . GLY B 1 122 ? -10.852 -21.844 0.898 1 96.25 122 GLY B C 1
ATOM 2227 O O . GLY B 1 122 ? -10.984 -20.625 0.763 1 96.25 122 GLY B O 1
ATOM 2228 N N . ARG B 1 123 ? -9.961 -22.391 1.698 1 98 123 ARG B N 1
ATOM 2229 C CA . ARG B 1 123 ? -8.969 -21.578 2.391 1 98 123 ARG B CA 1
ATOM 2230 C C . ARG B 1 123 ? -7.559 -21.891 1.892 1 98 123 ARG B C 1
ATOM 2232 O O . ARG B 1 123 ? -7.301 -22.984 1.389 1 98 123 ARG B O 1
ATOM 2239 N N . ILE B 1 124 ? -6.703 -20.922 1.946 1 98.62 124 ILE B N 1
ATOM 2240 C CA . ILE B 1 124 ? -5.266 -21.078 1.747 1 98.62 124 ILE B CA 1
ATOM 2241 C C . ILE B 1 124 ? -4.52 -20.562 2.975 1 98.62 124 ILE B C 1
ATOM 2243 O O . ILE B 1 124 ? -4.805 -19.469 3.473 1 98.62 124 ILE B O 1
ATOM 2247 N N . ASP B 1 125 ? -3.682 -21.281 3.539 1 98.81 125 ASP B N 1
ATOM 2248 C CA . ASP B 1 125 ? -2.793 -20.938 4.648 1 98.81 125 ASP B CA 1
ATOM 2249 C C . ASP B 1 125 ? -1.417 -21.578 4.465 1 98.81 125 ASP B C 1
ATOM 2251 O O . ASP B 1 125 ? -1.2 -22.719 4.855 1 98.81 125 ASP B O 1
ATOM 2255 N N . VAL B 1 126 ? -0.526 -20.844 3.879 1 98.81 126 VAL B N 1
ATOM 2256 C CA . VAL B 1 126 ? 0.778 -21.406 3.535 1 98.81 126 VAL B CA 1
ATOM 2257 C C . VAL B 1 126 ? 1.867 -20.359 3.781 1 98.81 126 VAL B C 1
ATOM 2259 O O . VAL B 1 126 ? 1.599 -19.156 3.766 1 98.81 126 VAL B O 1
ATOM 2262 N N . THR B 1 127 ? 3.061 -20.766 4.09 1 98.88 127 THR B N 1
ATOM 2263 C CA . THR B 1 127 ? 4.281 -19.969 4.129 1 98.88 127 THR B CA 1
ATOM 2264 C C . THR B 1 127 ? 5.352 -20.578 3.229 1 98.88 127 THR B C 1
ATOM 2266 O O . THR B 1 127 ? 5.586 -21.781 3.264 1 98.88 127 THR B O 1
ATOM 2269 N N . PHE B 1 128 ? 5.965 -19.781 2.369 1 98.81 128 PHE B N 1
ATOM 2270 C CA . PHE B 1 128 ? 7.039 -20.25 1.501 1 98.81 128 PHE B CA 1
ATOM 2271 C C . PHE B 1 128 ? 8.086 -19.156 1.306 1 98.81 128 PHE B C 1
ATOM 2273 O O . PHE B 1 128 ? 7.91 -18.031 1.78 1 98.81 128 PHE B O 1
ATOM 2280 N N . ARG B 1 129 ? 9.172 -19.484 0.673 1 98.69 129 ARG B N 1
ATOM 2281 C CA . ARG B 1 129 ? 10.258 -18.547 0.41 1 98.69 129 ARG B CA 1
ATOM 2282 C C . ARG B 1 129 ? 10.461 -18.344 -1.089 1 98.69 129 ARG B C 1
ATOM 2284 O O . ARG B 1 129 ? 10.188 -19.25 -1.883 1 98.69 129 ARG B O 1
ATOM 2291 N N . ASP B 1 130 ? 10.859 -17.25 -1.466 1 98.5 130 ASP B N 1
ATOM 2292 C CA . ASP B 1 130 ? 11.211 -16.938 -2.846 1 98.5 130 ASP B CA 1
ATOM 2293 C C . ASP B 1 130 ? 12.555 -16.219 -2.918 1 98.5 130 ASP B C 1
ATOM 2295 O O . ASP B 1 130 ? 12.766 -15.219 -2.221 1 98.5 130 ASP B O 1
ATOM 2299 N N . PRO B 1 131 ? 13.453 -16.656 -3.732 1 97.69 131 PRO B N 1
ATOM 2300 C CA . PRO B 1 131 ? 14.789 -16.062 -3.803 1 97.69 131 PRO B CA 1
ATOM 2301 C C . PRO B 1 131 ? 14.875 -14.93 -4.82 1 97.69 131 PRO B C 1
ATOM 2303 O O . PRO B 1 131 ? 15.914 -14.266 -4.926 1 97.69 131 PRO B O 1
ATOM 2306 N N . VAL B 1 132 ? 13.867 -14.703 -5.605 1 97.62 132 VAL B N 1
ATOM 2307 C CA . VAL B 1 132 ? 13.961 -13.766 -6.719 1 97.62 132 VAL B CA 1
ATOM 2308 C C . VAL B 1 132 ? 13.289 -12.445 -6.344 1 97.62 132 VAL B C 1
ATOM 2310 O O . VAL B 1 132 ? 13.867 -11.375 -6.543 1 97.62 132 VAL B O 1
ATOM 2313 N N . ALA B 1 133 ? 12.039 -12.469 -5.844 1 98.19 133 ALA B N 1
ATOM 2314 C CA . ALA B 1 133 ? 11.336 -11.25 -5.465 1 98.19 133 ALA B CA 1
ATOM 2315 C C . ALA B 1 133 ? 12.047 -10.531 -4.324 1 98.19 133 ALA B C 1
ATOM 2317 O O . ALA B 1 133 ? 12.75 -11.164 -3.531 1 98.19 133 ALA B O 1
ATOM 2318 N N . SER B 1 134 ? 11.867 -9.211 -4.289 1 98 134 SER B N 1
ATOM 2319 C CA . SER B 1 134 ? 12.562 -8.422 -3.277 1 98 134 SER B CA 1
ATOM 2320 C C . SER B 1 134 ? 11.703 -7.27 -2.783 1 98 134 SER B C 1
ATOM 2322 O O . SER B 1 134 ? 10.914 -6.703 -3.547 1 98 134 SER B O 1
ATOM 2324 N N . LEU B 1 135 ? 11.891 -6.93 -1.517 1 98.06 135 LEU B N 1
ATOM 2325 C CA . LEU B 1 135 ? 11.297 -5.723 -0.957 1 98.06 135 LEU B CA 1
ATOM 2326 C C . LEU B 1 135 ? 12.25 -4.535 -1.088 1 98.06 135 LEU B C 1
ATOM 2328 O O . LEU B 1 135 ? 11.898 -3.412 -0.72 1 98.06 135 LEU B O 1
ATOM 2332 N N . PHE B 1 136 ? 13.414 -4.762 -1.693 1 95.88 136 PHE B N 1
ATOM 2333 C CA . PHE B 1 136 ? 14.469 -3.752 -1.725 1 95.88 136 PHE B CA 1
ATOM 2334 C C . PHE B 1 136 ? 14.75 -3.311 -3.156 1 95.88 136 PHE B C 1
ATOM 2336 O O . PHE B 1 136 ? 14.547 -4.078 -4.098 1 95.88 136 PHE B O 1
ATOM 2343 N N . GLY B 1 137 ? 15.203 -2 -3.219 1 91.69 137 GLY B N 1
ATOM 2344 C CA . GLY B 1 137 ? 15.836 -1.553 -4.449 1 91.69 137 GLY B CA 1
ATOM 2345 C C . GLY B 1 137 ? 14.844 -1.239 -5.555 1 91.69 137 GLY B C 1
ATOM 2346 O O . GLY B 1 137 ? 13.641 -1.157 -5.309 1 91.69 137 GLY B O 1
ATOM 2347 N N . GL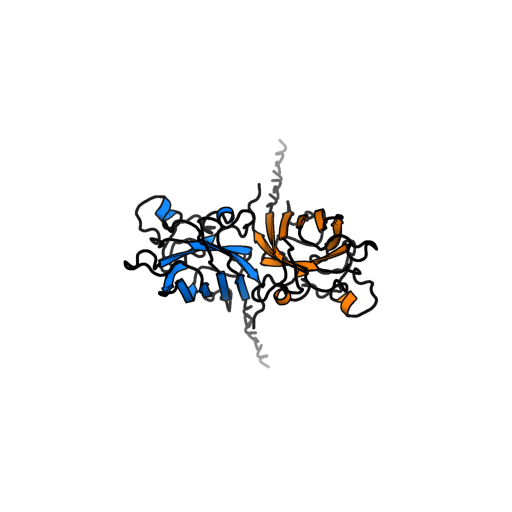U B 1 138 ? 15.336 -1.067 -6.699 1 88.44 138 GLU B N 1
ATOM 2348 C CA . GLU B 1 138 ? 14.57 -0.62 -7.859 1 88.44 138 GLU B CA 1
ATOM 2349 C C . GLU B 1 138 ? 13.594 -1.698 -8.328 1 88.44 138 GLU B C 1
ATOM 2351 O O . GLU B 1 138 ? 12.609 -1.399 -9 1 88.44 138 GLU B O 1
ATOM 2356 N N . LEU B 1 139 ? 13.906 -2.869 -7.988 1 90.94 139 LEU B N 1
ATOM 2357 C CA . LEU B 1 139 ? 13.055 -3.965 -8.43 1 90.94 139 LEU B CA 1
ATOM 2358 C C . LEU B 1 139 ? 12.125 -4.418 -7.309 1 90.94 139 LEU B C 1
ATOM 2360 O O . LEU B 1 139 ? 11.617 -5.543 -7.332 1 90.94 139 LEU B O 1
ATOM 2364 N N . SER B 1 140 ? 12.008 -3.574 -6.312 1 97.56 140 SER B N 1
ATOM 2365 C CA . SER B 1 140 ? 11.141 -3.871 -5.18 1 97.56 140 SER B CA 1
ATOM 2366 C C . SER B 1 140 ? 9.703 -4.113 -5.641 1 97.56 140 SER B C 1
ATOM 2368 O O . SER B 1 140 ? 9.219 -3.453 -6.562 1 97.56 140 SER B O 1
ATOM 2370 N N . ILE B 1 141 ? 8.977 -5.004 -4.938 1 98.81 141 ILE B N 1
ATOM 2371 C CA . ILE B 1 141 ? 7.586 -5.301 -5.273 1 98.81 141 ILE B CA 1
ATOM 2372 C C . ILE B 1 141 ? 6.656 -4.367 -4.496 1 98.81 141 ILE B C 1
ATOM 2374 O O . ILE B 1 141 ? 5.438 -4.414 -4.668 1 98.81 141 ILE B O 1
ATOM 2378 N N . ILE B 1 142 ? 7.191 -3.486 -3.639 1 98.75 142 ILE B N 1
ATOM 2379 C CA . ILE B 1 142 ? 6.383 -2.527 -2.895 1 98.75 142 ILE B CA 1
ATOM 2380 C C . ILE B 1 142 ? 5.57 -1.674 -3.865 1 98.75 142 ILE B C 1
ATOM 2382 O O . ILE B 1 142 ? 6.09 -1.221 -4.887 1 98.75 142 ILE B O 1
ATOM 2386 N N . GLY B 1 143 ? 4.266 -1.456 -3.543 1 98.88 143 GLY B N 1
ATOM 2387 C CA . GLY B 1 143 ? 3.393 -0.638 -4.367 1 98.88 143 GLY B CA 1
ATOM 2388 C C . GLY B 1 143 ? 2.803 -1.393 -5.543 1 98.88 143 GLY B C 1
ATOM 2389 O O . GLY B 1 143 ? 1.964 -0.859 -6.273 1 98.88 143 GLY B O 1
ATOM 2390 N N . ARG B 1 144 ? 3.232 -2.584 -5.781 1 98.94 144 ARG B N 1
ATOM 2391 C CA . ARG B 1 144 ? 2.658 -3.463 -6.793 1 98.94 144 ARG B CA 1
ATOM 2392 C C . ARG B 1 144 ? 1.568 -4.348 -6.195 1 98.94 144 ARG B C 1
ATOM 2394 O O . ARG B 1 144 ? 1.262 -4.242 -5.004 1 98.94 144 ARG B O 1
ATOM 2401 N N . ALA B 1 145 ? 0.974 -5.168 -7.02 1 98.88 145 ALA B N 1
ATOM 2402 C CA . ALA B 1 145 ? -0.137 -5.973 -6.516 1 98.88 145 ALA B CA 1
ATOM 2403 C C . ALA B 1 145 ? 0.214 -7.457 -6.523 1 98.88 145 ALA B C 1
ATOM 2405 O O . ALA B 1 145 ? 0.879 -7.941 -7.441 1 98.88 145 ALA B O 1
ATOM 2406 N N . VAL B 1 146 ? -0.303 -8.078 -5.512 1 98.56 146 VAL B N 1
ATOM 2407 C CA . VAL B 1 146 ? -0.462 -9.531 -5.539 1 98.56 146 VAL B CA 1
ATOM 2408 C C . VAL B 1 146 ? -1.774 -9.898 -6.23 1 98.56 146 VAL B C 1
ATOM 2410 O O . VAL B 1 146 ? -2.799 -9.242 -6.012 1 98.56 146 VAL B O 1
ATOM 2413 N N . VAL B 1 147 ? -1.723 -10.953 -7.039 1 98.56 147 VAL B N 1
ATOM 2414 C CA . VAL B 1 147 ? -2.955 -11.414 -7.672 1 98.56 147 VAL B CA 1
ATOM 2415 C C . VAL B 1 147 ? -3.105 -12.922 -7.484 1 98.56 147 VAL B C 1
ATOM 2417 O O . VAL B 1 147 ? -2.17 -13.68 -7.75 1 98.56 147 VAL B O 1
ATOM 2420 N N . LEU B 1 148 ? -4.234 -13.328 -6.957 1 98.06 148 LEU B N 1
ATOM 2421 C CA . LEU B 1 148 ? -4.676 -14.719 -6.891 1 98.06 148 LEU B CA 1
ATOM 2422 C C . LEU B 1 148 ? -5.586 -15.055 -8.07 1 98.06 148 LEU B C 1
ATOM 2424 O O . LEU B 1 148 ? -6.586 -14.367 -8.297 1 98.06 148 LEU B O 1
ATOM 2428 N N . HIS B 1 149 ? -5.195 -16.094 -8.797 1 97.38 149 HIS B N 1
ATOM 2429 C CA . HIS B 1 149 ? -5.945 -16.453 -9.992 1 97.38 149 HIS B CA 1
ATOM 2430 C C . HIS B 1 149 ? -6.867 -17.641 -9.727 1 97.38 149 HIS B C 1
ATOM 2432 O O . HIS B 1 149 ? -6.668 -18.391 -8.766 1 97.38 149 HIS B O 1
ATOM 2438 N N . LYS B 1 150 ? -7.82 -17.766 -10.594 1 95.69 150 LYS B N 1
ATOM 2439 C CA . LYS B 1 150 ? -8.852 -18.781 -10.461 1 95.69 150 LYS B CA 1
ATOM 2440 C C . LYS B 1 150 ? -8.289 -20.172 -10.789 1 95.69 150 LYS B C 1
ATOM 2442 O O . LYS B 1 150 ? -8.609 -21.156 -10.109 1 95.69 150 LYS B O 1
ATOM 2447 N N . LYS B 1 151 ? -7.492 -20.25 -11.789 1 97.25 151 LYS B N 1
ATOM 2448 C CA . LYS B 1 151 ? -7.043 -21.547 -12.281 1 97.25 151 LYS B CA 1
ATOM 2449 C C . LYS B 1 151 ? -5.582 -21.797 -11.914 1 97.25 151 LYS B C 1
ATOM 2451 O O . LYS B 1 151 ? -4.875 -20.875 -11.492 1 97.25 151 LYS B O 1
ATOM 2456 N N . GLU B 1 152 ? -5.242 -23 -12.117 1 98.62 152 GLU B N 1
ATOM 2457 C CA . GLU B 1 152 ? -3.855 -23.438 -11.977 1 98.62 152 GLU B CA 1
ATOM 2458 C C . GLU B 1 152 ? -2.951 -22.75 -13 1 98.62 152 GLU B C 1
ATOM 2460 O O . GLU B 1 152 ? -3.324 -22.609 -14.164 1 98.62 152 GLU B O 1
ATOM 2465 N N . ASP B 1 153 ? -1.825 -22.281 -12.477 1 98.81 153 ASP B N 1
ATOM 2466 C CA . ASP B 1 153 ? -0.724 -21.828 -13.328 1 98.81 153 ASP B CA 1
ATOM 2467 C C . ASP B 1 153 ? -0.016 -23.016 -13.977 1 98.81 153 ASP B C 1
ATOM 2469 O O . ASP B 1 153 ? 0.407 -23.938 -13.297 1 98.81 153 ASP B O 1
ATOM 2473 N N . ASP B 1 154 ? 0.187 -23 -15.25 1 98.81 154 ASP B N 1
ATOM 2474 C CA . ASP B 1 154 ? 0.835 -24.109 -15.922 1 98.81 154 ASP B CA 1
ATOM 2475 C C . ASP B 1 154 ? 2.35 -23.922 -15.969 1 98.81 154 ASP B C 1
ATOM 2477 O O . ASP B 1 154 ? 3.059 -24.703 -16.625 1 98.81 154 ASP B O 1
ATOM 2481 N N . LEU B 1 155 ? 2.883 -22.812 -15.391 1 98.69 155 LEU B N 1
ATOM 2482 C CA . LEU B 1 155 ? 4.289 -22.562 -15.094 1 98.69 155 LEU B CA 1
ATOM 2483 C C . LEU B 1 155 ? 5.082 -22.328 -16.375 1 98.69 155 LEU B C 1
ATOM 2485 O O . LEU B 1 155 ? 6.27 -22.656 -16.438 1 98.69 155 LEU B O 1
ATOM 2489 N N . GLY B 1 156 ? 4.402 -21.875 -17.375 1 98.31 156 GLY B N 1
ATOM 2490 C CA . GLY B 1 156 ? 5.066 -21.609 -18.641 1 98.31 156 GLY B CA 1
ATOM 2491 C C . GLY B 1 156 ? 5.262 -22.844 -19.484 1 98.31 156 GLY B C 1
ATOM 2492 O O . GLY B 1 156 ? 5.988 -22.812 -20.484 1 98.31 156 GLY B O 1
ATOM 2493 N N . LYS B 1 157 ? 4.57 -23.875 -19.203 1 97.94 157 LYS B N 1
ATOM 2494 C CA . LYS B 1 157 ? 4.797 -25.156 -19.859 1 97.94 157 LYS B CA 1
ATOM 2495 C C . LYS B 1 157 ? 3.57 -25.594 -20.672 1 97.94 157 LYS B C 1
ATOM 2497 O O . LYS B 1 157 ? 3.465 -26.75 -21.078 1 97.94 157 LYS B O 1
ATOM 2502 N N . GLY B 1 158 ? 2.68 -24.75 -20.812 1 97.31 158 GLY B N 1
ATOM 2503 C CA . GLY B 1 158 ? 1.426 -25.078 -21.469 1 97.31 158 GLY B CA 1
ATOM 2504 C C . GLY B 1 158 ? 1.541 -25.125 -22.984 1 97.31 158 GLY B C 1
ATOM 2505 O O . GLY B 1 158 ? 0.633 -25.609 -23.672 1 97.31 158 GLY B O 1
ATOM 2506 N N . GLY B 1 159 ? 2.686 -24.562 -23.578 1 97.25 159 GLY B N 1
ATOM 2507 C CA . GLY B 1 159 ? 2.945 -24.719 -25 1 97.25 159 GLY B CA 1
ATOM 2508 C C . GLY B 1 159 ? 2.244 -23.688 -25.844 1 97.25 159 GLY B C 1
ATOM 2509 O O . GLY B 1 159 ? 1.977 -23.922 -27.031 1 97.25 159 GLY B O 1
ATOM 2510 N N . ASN B 1 160 ? 1.782 -22.594 -25.328 1 97.62 160 ASN B N 1
ATOM 2511 C CA . ASN B 1 160 ? 1.153 -21.516 -26.078 1 97.62 160 ASN B CA 1
ATOM 2512 C C . ASN B 1 160 ? 1.579 -20.141 -25.562 1 97.62 160 ASN B C 1
ATOM 2514 O O . ASN B 1 160 ? 2.301 -20.047 -24.562 1 97.62 160 ASN B O 1
ATOM 2518 N N . ALA B 1 161 ? 1.215 -19.062 -26.281 1 97.5 161 ALA B N 1
ATOM 2519 C CA . ALA B 1 161 ? 1.641 -17.703 -25.984 1 97.5 161 ALA B CA 1
ATOM 2520 C C . ALA B 1 161 ? 1.161 -17.281 -24.594 1 97.5 161 ALA B C 1
ATOM 2522 O O . ALA B 1 161 ? 1.892 -16.625 -23.844 1 97.5 161 ALA B O 1
ATOM 2523 N N . ALA B 1 162 ? -0.056 -17.578 -24.266 1 97.44 162 ALA B N 1
ATOM 2524 C CA . ALA B 1 162 ? -0.603 -17.188 -22.969 1 97.44 162 ALA B CA 1
ATOM 2525 C C . ALA B 1 162 ? 0.156 -17.875 -21.828 1 97.44 162 ALA B C 1
ATOM 2527 O O . ALA B 1 162 ? 0.349 -17.281 -20.766 1 97.44 162 ALA B O 1
ATOM 2528 N N . SE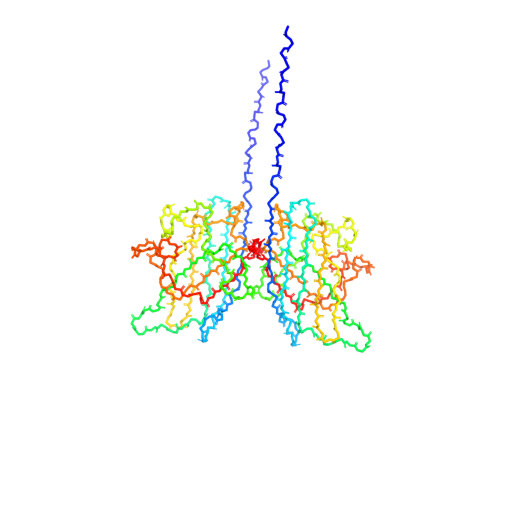R B 1 163 ? 0.547 -19.156 -22.031 1 98.62 163 SER B N 1
ATOM 2529 C CA . SER B 1 163 ? 1.366 -19.875 -21.047 1 98.62 163 SER B CA 1
ATOM 2530 C C . SER B 1 163 ? 2.65 -19.109 -20.75 1 98.62 163 SER B C 1
ATOM 2532 O O . SER B 1 163 ? 3.023 -18.953 -19.578 1 98.62 163 SER B O 1
ATOM 2534 N N . LEU B 1 164 ? 3.305 -18.578 -21.75 1 98.19 164 LEU B N 1
ATOM 2535 C CA . LEU B 1 164 ? 4.582 -17.891 -21.609 1 98.19 164 LEU B CA 1
ATOM 2536 C C . LEU B 1 164 ? 4.387 -16.5 -21 1 98.19 164 LEU B C 1
ATOM 2538 O O . LEU B 1 164 ? 5.32 -15.922 -20.453 1 98.19 164 LEU B O 1
ATOM 2542 N N . ALA B 1 165 ? 3.232 -15.992 -21.172 1 98 165 ALA B N 1
ATOM 2543 C CA . ALA B 1 165 ? 2.971 -14.641 -20.688 1 98 165 ALA B CA 1
ATOM 2544 C C . ALA B 1 165 ? 2.525 -14.664 -19.219 1 98 165 ALA B C 1
ATOM 2546 O O . ALA B 1 165 ? 2.945 -13.828 -18.422 1 98 165 ALA B O 1
ATOM 2547 N N . ASN B 1 166 ? 1.604 -15.641 -18.859 1 98.06 166 ASN B N 1
ATOM 2548 C CA . ASN B 1 166 ? 0.997 -15.523 -17.547 1 98.06 166 ASN B CA 1
ATOM 2549 C C . ASN B 1 166 ? 0.688 -16.891 -16.938 1 98.06 166 ASN B C 1
ATOM 2551 O O . ASN B 1 166 ? 0.017 -16.984 -15.906 1 98.06 166 ASN B O 1
ATOM 2555 N N . GLY B 1 167 ? 1.136 -18.016 -17.641 1 98.69 167 GLY B N 1
ATOM 2556 C CA . GLY B 1 167 ? 0.977 -19.359 -17.109 1 98.69 167 GLY B CA 1
ATOM 2557 C C . GLY B 1 167 ? -0.434 -19.891 -17.266 1 98.69 167 GLY B C 1
ATOM 2558 O O . GLY B 1 167 ? -0.797 -20.875 -16.625 1 98.69 167 GLY B O 1
ATOM 2559 N N . ASN B 1 168 ? -1.317 -19.234 -18.031 1 98.56 168 ASN B N 1
ATOM 2560 C CA . ASN B 1 168 ? -2.697 -19.656 -18.25 1 98.56 168 ASN B CA 1
ATOM 2561 C C . ASN B 1 168 ? -3.457 -19.797 -16.938 1 98.56 168 ASN B C 1
ATOM 2563 O O . ASN B 1 168 ? -4.227 -20.734 -16.766 1 98.56 168 ASN B O 1
ATOM 2567 N N . ALA B 1 169 ? -3.27 -18.875 -16.062 1 97.62 169 ALA B N 1
ATOM 2568 C CA . ALA B 1 169 ? -3.789 -19.062 -14.719 1 97.62 169 ALA B CA 1
ATOM 2569 C C . ALA B 1 169 ? -5.23 -18.578 -14.609 1 97.62 169 ALA B C 1
ATOM 2571 O O . ALA B 1 169 ? -5.84 -18.641 -13.539 1 97.62 169 ALA B O 1
ATOM 2572 N N . GLY B 1 170 ? -5.816 -18.016 -15.688 1 95.56 170 GLY B N 1
ATOM 2573 C CA . GLY B 1 170 ? -7.23 -17.672 -15.727 1 95.56 170 GLY B CA 1
ATOM 2574 C C . GLY B 1 170 ? -7.547 -16.375 -15.016 1 95.56 170 GLY B C 1
ATOM 2575 O O . GLY B 1 170 ? -6.684 -15.5 -14.883 1 95.56 170 GLY B O 1
ATOM 2576 N N . ALA B 1 171 ? -8.797 -16.188 -14.633 1 95.12 171 ALA B N 1
ATOM 2577 C CA . ALA B 1 171 ? -9.32 -14.938 -14.102 1 95.12 171 ALA B CA 1
ATOM 2578 C C . ALA B 1 171 ? -8.664 -14.586 -12.766 1 95.12 171 ALA B C 1
ATOM 2580 O O . ALA B 1 171 ? -8.227 -15.477 -12.039 1 95.12 171 ALA B O 1
ATOM 2581 N N . ARG B 1 172 ? -8.625 -13.305 -12.516 1 96.75 172 ARG B N 1
ATOM 2582 C CA . ARG B 1 172 ? -8.195 -12.805 -11.219 1 96.75 172 ARG B CA 1
ATOM 2583 C C . ARG B 1 172 ? -9.32 -12.867 -10.195 1 96.75 172 ARG B C 1
ATOM 2585 O O . ARG B 1 172 ? -10.383 -12.281 -10.398 1 96.75 172 ARG B O 1
ATOM 2592 N N . VAL B 1 173 ? -9.125 -13.609 -9.062 1 95.56 173 VAL B N 1
ATOM 2593 C CA . VAL B 1 173 ? -10.227 -13.781 -8.125 1 95.56 173 VAL B CA 1
ATOM 2594 C C . VAL B 1 173 ? -10.016 -12.883 -6.906 1 95.56 173 VAL B C 1
ATOM 2596 O O . VAL B 1 173 ? -10.945 -12.648 -6.133 1 95.56 173 VAL B O 1
ATOM 2599 N N . GLY B 1 174 ? -8.844 -12.391 -6.699 1 96.69 174 GLY B N 1
ATOM 2600 C CA . GLY B 1 174 ? -8.492 -11.453 -5.645 1 96.69 174 GLY B CA 1
ATOM 2601 C C . GLY B 1 174 ? -7.184 -10.727 -5.906 1 96.69 174 GLY B C 1
ATOM 2602 O O . GLY B 1 174 ? -6.312 -11.242 -6.609 1 96.69 174 GLY B O 1
ATOM 2603 N N . CYS B 1 175 ? -7.07 -9.602 -5.375 1 97.94 175 CYS B N 1
ATOM 2604 C CA . CYS B 1 175 ? -5.832 -8.844 -5.484 1 97.94 175 CYS B CA 1
ATOM 2605 C C . CYS B 1 175 ? -5.691 -7.855 -4.336 1 97.94 175 CYS B C 1
ATOM 2607 O O . CYS B 1 175 ? -6.66 -7.582 -3.623 1 97.94 175 CYS B O 1
ATOM 2609 N N . CYS B 1 176 ? -4.539 -7.387 -4.121 1 98.44 176 CYS B N 1
ATOM 2610 C CA . CYS B 1 176 ? -4.273 -6.352 -3.129 1 98.44 176 CYS B CA 1
ATOM 2611 C C . CYS B 1 176 ? -2.957 -5.641 -3.418 1 98.44 176 CYS B C 1
ATOM 2613 O O . CYS B 1 176 ? -2.121 -6.156 -4.16 1 98.44 176 CYS B O 1
ATOM 2615 N N . VAL B 1 177 ? -2.811 -4.445 -2.93 1 98.88 177 VAL B N 1
ATOM 2616 C CA . VAL B 1 177 ? -1.62 -3.619 -3.104 1 98.88 177 VAL B CA 1
ATOM 2617 C C . VAL B 1 177 ? -0.654 -3.855 -1.945 1 98.88 177 VAL B C 1
ATOM 2619 O O . VAL B 1 177 ? -1.058 -3.852 -0.78 1 98.88 177 VAL B O 1
ATOM 2622 N N . ILE B 1 178 ? 0.637 -4.07 -2.262 1 98.94 178 ILE B N 1
ATOM 2623 C CA . ILE B 1 178 ? 1.654 -4.387 -1.265 1 98.94 178 ILE B CA 1
ATOM 2624 C C . ILE B 1 178 ? 2.129 -3.104 -0.586 1 98.94 178 ILE B C 1
ATOM 2626 O O . ILE B 1 178 ? 2.699 -2.227 -1.237 1 98.94 178 ILE B O 1
ATOM 2630 N N . GLY B 1 179 ? 1.909 -3.021 0.673 1 98.94 179 GLY B N 1
ATOM 2631 C CA . GLY B 1 179 ? 2.268 -1.845 1.45 1 98.94 179 GLY B CA 1
ATOM 2632 C C . GLY B 1 179 ? 3.332 -2.121 2.494 1 98.94 179 GLY B C 1
ATOM 2633 O O . GLY B 1 179 ? 3.387 -3.217 3.059 1 98.94 179 GLY B O 1
ATOM 2634 N N . ILE B 1 180 ? 4.078 -1.118 2.775 1 98.81 180 ILE B N 1
ATOM 2635 C CA . ILE B 1 180 ? 5.145 -1.201 3.768 1 98.81 180 ILE B CA 1
ATOM 2636 C C . ILE B 1 180 ? 4.547 -1.481 5.145 1 98.81 180 ILE B C 1
ATOM 2638 O O . ILE B 1 180 ? 3.525 -0.896 5.516 1 98.81 180 ILE B O 1
ATOM 2642 N N . ALA B 1 181 ? 5.152 -2.367 5.863 1 98.75 181 ALA B N 1
ATOM 2643 C CA . ALA B 1 181 ? 4.723 -2.67 7.227 1 98.75 181 ALA B CA 1
ATOM 2644 C C . ALA B 1 181 ? 5.887 -2.549 8.203 1 98.75 181 ALA B C 1
ATOM 2646 O O . ALA B 1 181 ? 7.051 -2.521 7.797 1 98.75 181 ALA B O 1
ATOM 2647 N N . LYS B 1 182 ? 5.535 -2.445 9.469 1 97.25 182 LYS B N 1
ATOM 2648 C CA . LYS B 1 182 ? 6.547 -2.328 10.516 1 97.25 182 LYS B CA 1
ATOM 2649 C C . LYS B 1 182 ? 7.297 -3.643 10.703 1 97.25 182 LYS B C 1
ATOM 2651 O O . LYS B 1 182 ? 6.688 -4.715 10.719 1 97.25 182 LYS B O 1
ATOM 2656 N N . VAL B 1 183 ? 8.633 -3.484 10.852 1 93.88 183 VAL B N 1
ATOM 2657 C CA . VAL B 1 183 ? 9.43 -4.656 11.203 1 93.88 183 VAL B CA 1
ATOM 2658 C C . VAL B 1 183 ? 9.273 -4.969 12.688 1 93.88 183 VAL B C 1
ATOM 2660 O O . VAL B 1 183 ? 9.383 -4.074 13.531 1 93.88 183 VAL B O 1
ATOM 2663 N N . ASN B 1 184 ? 8.719 -6.188 13.125 1 77.88 184 ASN B N 1
ATOM 2664 C CA . ASN B 1 184 ? 8.562 -6.555 14.523 1 77.88 184 ASN B CA 1
ATOM 2665 C C . ASN B 1 184 ? 9.898 -6.949 15.148 1 77.88 184 ASN B C 1
ATOM 2667 O O . ASN B 1 184 ? 10.773 -7.488 14.469 1 77.88 184 ASN B O 1
#

Solvent-accessible surface area (backbone atoms only — not comparable to full-atom values): 18707 Å² total; per-residue (Å²): 137,87,80,80,78,79,78,76,76,71,75,73,72,76,80,64,67,63,47,25,32,28,23,57,36,37,42,11,75,64,57,92,76,48,52,26,35,39,42,36,38,39,39,27,59,28,88,89,42,53,25,38,40,36,41,40,36,36,45,43,72,58,47,43,95,83,48,83,56,30,35,19,13,34,35,29,23,56,17,15,21,55,84,79,30,54,78,47,15,66,55,62,22,45,92,80,70,64,48,33,23,34,65,84,44,89,65,41,34,47,36,36,60,33,61,46,64,46,43,66,78,10,31,31,78,50,73,50,73,39,78,75,43,40,83,50,75,94,70,29,50,62,6,14,16,44,37,37,24,54,29,46,38,50,39,33,64,67,83,47,72,56,13,32,59,63,12,58,13,69,56,55,37,22,26,24,42,26,4,34,33,80,74,131,138,84,82,80,76,78,78,77,74,72,74,75,72,77,79,65,67,64,47,26,31,25,23,56,36,38,42,12,76,62,56,93,76,48,50,25,34,39,43,38,39,38,38,27,58,29,88,88,42,52,24,39,39,36,40,39,37,35,46,44,70,56,46,42,94,83,48,81,58,31,35,20,14,33,35,29,22,56,16,14,20,54,83,77,30,53,78,46,14,67,56,62,23,44,94,81,71,62,47,32,22,35,66,84,43,91,65,41,34,48,35,35,62,32,62,47,64,44,42,69,78,10,30,33,78,51,73,52,72,39,80,74,44,37,86,50,76,94,71,27,51,62,6,14,16,44,36,38,23,53,29,47,37,49,40,33,66,66,83,47,72,56,12,33,60,62,11,57,12,68,54,54,37,24,26,24,43,25,5,36,33,80,73,130

Radius of gyration: 23.73 Å; Cα contacts (8 Å, |Δi|>4): 1038; chains: 2; bounding box: 88×60×64 Å

pLDDT: mean 91.98, std 14.81, range [39.78, 98.94]

Sequence (368 aa):
MLKILAFLLGATFCVCEEMRATCVMDPSTVGAGATVKGVVTFYQRCVDDDMVITVKVEGLEPLAADGSNKKHGFHIHELGDITTGCGATGGHYNPMGVNHGAPEDAIRHVGDFGNLDQTADGRIDVTFRDPVASLFGELSIIGRAVVLHKKEDDLGKGGNAASLANGNAGARVGCCVIGIAKVNMLKILAFLLGATFCVCEEMRATCVMDPSTVGAGATVKGVVTFYQRCVDDDMVITVKVEGLEPLAADGSNKKHGFHIHELGDITTGCGATGGHYNPMGVNHGAPEDAIRHVGDFGNLDQTADGRIDVTFRDPVASLFGELSIIGRAVVLHKKEDDLGKGGNAASLANGNAGARVGCCVIGIAKVN

Organism: NCBI:txid231223

Secondary structure (DSSP, 8-state):
---------------PPPEEEEEEEEE-SSSTT---EEEEEEEESSTTSPEEEEEEEE-PPPPPTT-TTSEEEEEEES----BTBGGGG-SB--TT------TT-SS--TTEEEEEEPPTTS-EEEEEEESS--SSSTT--TTSEEEEESS---TT-SSSHHHHHHTT--SEEEEEE-EEE---/---------------PPPEEEEEEEEE-SSSTT---EEEEEEEESSTTSPEEEEEEEE-PPPPPTT-TTSEEEEEEES----BTBGGGG-SB--TT------TT-SS--TTEEEEEE--TTS-EEEEEEESS--SSSTT--TTSEEEEESS---TT-SSSHHHHHHTT--SEEEEEE-EEE---

Foldseek 3Di:
DDPPPPPPPPPPPPQFDKFKKKWWKDFFPPDPQQPKTFMKMWIDRHQQGWIKIKTKIARADFQDPVRQQFKKFKAWACAQDQPVHPVVLHFGAAPPPFWDFDQPDPTHHAGRDFIFGADRRGITTDMDTGRRAGCDDPRHSARHKMFIARGGQCGLPPPDPVNRGHSPRHHTGMMTGMHTDDDD/DDPPPPPPPPPPPPQFDKFKKKWWKDFFPPDPQQPKTFMKMWIDRGQQGWIKIKTKIFRADFQDPVNQQFKKFKAWACAQDQPVHPVPLHFGAAPPPFWDFELPDPTHHAGRDFIFGADRRGITTDMDTGRRAGCDDPRHSARHKMFIARGGQCGLPPPDPVNRGHSPRHHTGMMTGMHTDDDD

InterPro domains:
  IPR001424 Superoxide dismutase, copper/zinc binding domain [PF00080] (36-178)
  IPR001424 Superoxide dismutase, copper/zinc binding domain [PR00068] (73-95)
  IPR001424 Superoxide dismutase, copper/zinc binding domain [PR00068] (109-118)
  IPR001424 Superoxide dismutase, copper/zinc binding domain [PR00068] (128-150)
  IPR001424 Superoxide dismutase, copper/zinc binding domain [PR00068] (153-179)
  IPR001424 Superoxide dismutase, copper/zinc binding domain [cd00305] (19-175)
  IPR018152 Superoxide dismutase, copper/zinc, binding site [PS00087] (73-83)
  IPR018152 Superoxide dismutase, copper/zinc, binding site [PS00332] (167-178)
  IPR024134 Superoxide dismutase (Cu/Zn) / superoxide dismutase copper chaperone [PTHR10003] (20-180)
  IPR036423 Superoxide dismutase-like, copper/zinc binding domain superfamily [G3DSA:2.60.40.200] (16-184)
  IPR036423 Superoxide dismutase-like, copper/zinc binding domain superfamily [SSF49329] (31-181)

Nearest PDB structures (foldseek):
  2zky-assembly5_I  TM=9.795E-01  e=1.102E-19  Homo sapiens
  4mcm-assembly4_G  TM=9.696E-01  e=6.633E-20  Homo sapiens
  4a7g-assembly1_A  TM=9.729E-01  e=1.042E-19  Homo sapiens
  4rvp-assembly1_F  TM=9.575E-01  e=1.102E-19  Sedum alfredii
  3gtv-assembly6_K  TM=9.658E-01  e=2.428E-19  Homo sapiens